Protein AF-A0A9P1DU13-F1 (afdb_monomer_lite)

Sequence (319 aa):
MSRGRAGNTGRAGTALEGKVLTNNGLDCDETPADYEQRLKERMLPVLAGWMGSSNDCMRVACMQEFPVQPLLQQELLSELRSKASQQTLQMAVSSAWEAEQLVGHCNAVVWDSSGYIEPPSQVPMGSKALRLILTSESGTFDLMSFHLPFVDSPGGIRYSDSIKEAAKFLQLSAKPSVAGRSLIAAGDFNVQVDDLVNGECMTPLAAIPDSAIFREHRLSVDACFASAVQPDSAMEQKVSPLVEVEGVWRSSREEFFGADGRDAFIEKHVAKNLHNDPQLWRLSDAAVASLGCWPFAEQAKEVSRQGEVKQHNWHLELG

Radius of gyration: 20.45 Å; chains: 1; bounding box: 45×50×56 Å

Foldseek 3Di:
DDFDAQQDQQDPPFLRHRHGHFNLPDRSRQDPVNVLVCCVPPVLLVLLCVQLPDPPDWDKDKDWQPFPQLVSVLVSQVVSCVSSVAPQKAKAKDWPDDLSDSGTTMMMMITRCVFFDDDWKWFDLPSFKTWIWTAGPVGIAIEMHGEFGADDDPPDPRQVVLLVVLLVSLVVQLADLDAQHKYKYFACSNHAVVSNVVPPRPFDKDFDAPQADDPNDRPGRGRIIITRRHHPPDDNGDMGGFDDDSRHTYRDPCSLQPVDDLVRLCVVQEAPVCPPPPLLVVDDSSLSSSLSNDDNVCSVVSSVVRSVVVVVVVVVVVD

Secondary structure (DSSP, 8-state):
--PPPTTSBBPTTSTTBTSBPPSSS--TT--HHHHHHHIIIIIHHHHHHHHTS-TTS--EEEEES----HHHHHHHHHHHHHHHT-TTEEEEEEE---TT-TT--EEEEEEEGGG-EEEEEEE---TTEEEEEEEETTEEEEEEEEEPPP--STTSHHHHHHHHHHHHHHHHHTS-SSTTPEEEEEEE-SS-HHHHHTTT--S--EE-TT-SEETTEE-SS-SEEEEE----TT-----EE-EEETTEEES-SGGGTTTS-HHHHHHHHS-GGGTT-HHHHHS-HHHHHHHHTS-HHHHHHHHHHHHHHHHHHHHHTT-

InterPro domains:
  IPR036691 Endonuclease/exonuclease/phosphatase superfamily [SSF56219] (42-192)

Structure (mmCIF, N/CA/C/O backbone):
data_AF-A0A9P1DU13-F1
#
_entry.id   AF-A0A9P1DU13-F1
#
loop_
_atom_site.group_PDB
_atom_site.id
_atom_site.type_symbol
_atom_site.label_atom_id
_atom_site.label_alt_id
_atom_site.label_comp_id
_atom_site.label_asym_id
_atom_site.label_entity_id
_atom_site.label_seq_id
_atom_site.pdbx_PDB_ins_code
_atom_site.Cartn_x
_atom_site.Cartn_y
_atom_site.Cartn_z
_atom_site.occupancy
_atom_site.B_iso_or_equiv
_atom_site.auth_seq_id
_atom_site.auth_comp_id
_atom_site.auth_asym_id
_atom_site.auth_atom_id
_atom_site.pdbx_PDB_model_num
ATOM 1 N N . MET A 1 1 ? -1.391 -29.854 -11.820 1.00 36.69 1 MET A N 1
ATOM 2 C CA . MET A 1 1 ? -0.082 -29.168 -11.852 1.00 36.69 1 MET A CA 1
ATOM 3 C C . MET A 1 1 ? 0.071 -28.430 -10.533 1.00 36.69 1 MET A C 1
ATOM 5 O O . MET A 1 1 ? -0.847 -27.714 -10.155 1.00 36.69 1 MET A O 1
ATOM 9 N N . SER A 1 2 ? 1.123 -28.706 -9.765 1.00 35.16 2 SER A N 1
ATOM 10 C CA . SER A 1 2 ? 1.321 -28.130 -8.431 1.00 35.16 2 SER A CA 1
ATOM 11 C C . SER A 1 2 ? 1.759 -26.669 -8.547 1.00 35.16 2 SER A C 1
ATOM 13 O O . SER A 1 2 ? 2.866 -26.410 -9.024 1.00 35.16 2 SER A O 1
ATOM 15 N N . ARG A 1 3 ? 0.893 -25.739 -8.121 1.00 43.81 3 ARG A N 1
ATOM 16 C CA . ARG A 1 3 ? 1.239 -24.328 -7.884 1.00 43.81 3 ARG A CA 1
ATOM 17 C C . ARG A 1 3 ? 2.493 -24.257 -7.020 1.00 43.81 3 ARG A C 1
ATOM 19 O O . ARG A 1 3 ? 2.649 -25.091 -6.119 1.00 43.81 3 ARG A O 1
ATOM 26 N N . GLY A 1 4 ? 3.400 -23.331 -7.318 1.00 43.12 4 GLY A N 1
ATOM 27 C CA . GLY A 1 4 ? 4.6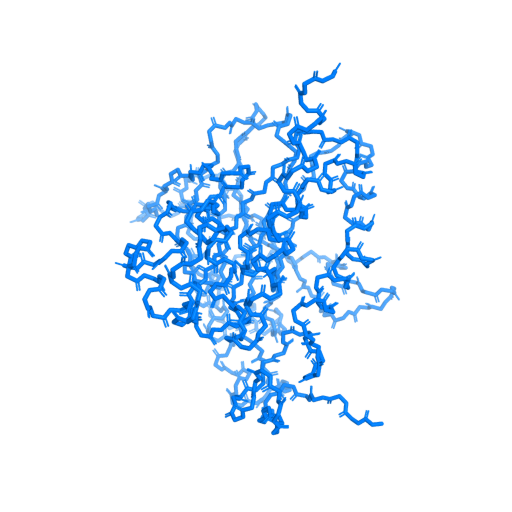15 -23.191 -6.526 1.00 43.12 4 GLY A CA 1
ATOM 28 C C . GLY A 1 4 ? 4.234 -22.864 -5.088 1.00 43.12 4 GLY A C 1
ATOM 29 O O . GLY A 1 4 ? 3.548 -21.889 -4.806 1.00 43.12 4 GLY A O 1
ATOM 30 N N . ARG A 1 5 ? 4.579 -23.774 -4.178 1.00 49.84 5 ARG A N 1
ATOM 31 C CA . ARG A 1 5 ? 4.353 -23.577 -2.748 1.00 49.84 5 ARG A CA 1
ATOM 32 C C . ARG A 1 5 ? 5.449 -22.666 -2.209 1.00 49.84 5 ARG A C 1
ATOM 34 O O . ARG A 1 5 ? 6.599 -22.802 -2.639 1.00 49.84 5 ARG A O 1
ATOM 41 N N . ALA A 1 6 ? 5.098 -21.805 -1.259 1.00 49.94 6 ALA A N 1
ATOM 42 C CA . ALA A 1 6 ? 6.052 -21.023 -0.482 1.00 49.94 6 ALA A CA 1
ATOM 43 C C . ALA A 1 6 ? 7.222 -21.901 0.009 1.00 49.94 6 ALA A C 1
ATOM 45 O O . ALA A 1 6 ? 7.024 -23.048 0.420 1.00 49.94 6 ALA A O 1
ATOM 46 N N . GLY A 1 7 ? 8.447 -21.378 -0.068 1.00 49.66 7 GLY A N 1
ATOM 47 C CA . GLY A 1 7 ? 9.679 -22.085 0.291 1.00 49.66 7 GLY A CA 1
ATOM 48 C C . GLY A 1 7 ? 10.370 -22.852 -0.846 1.00 49.66 7 GLY A C 1
ATOM 49 O O . GLY A 1 7 ? 11.419 -23.441 -0.603 1.00 49.66 7 GLY A O 1
ATOM 50 N N . ASN A 1 8 ? 9.830 -22.837 -2.068 1.00 58.56 8 ASN A N 1
ATOM 51 C CA . ASN A 1 8 ? 10.524 -23.335 -3.264 1.00 58.56 8 ASN A CA 1
ATOM 52 C C . ASN A 1 8 ? 11.362 -22.234 -3.929 1.00 58.56 8 ASN A C 1
ATOM 54 O O . ASN A 1 8 ? 11.190 -21.060 -3.628 1.00 58.56 8 ASN A O 1
ATOM 58 N N . THR A 1 9 ? 12.250 -22.589 -4.854 1.00 59.03 9 THR A N 1
ATOM 59 C CA . THR A 1 9 ? 12.979 -21.618 -5.687 1.00 59.03 9 THR A CA 1
ATOM 60 C C . THR A 1 9 ? 12.179 -21.303 -6.955 1.00 59.03 9 THR A C 1
ATOM 62 O O . THR A 1 9 ? 11.578 -22.209 -7.538 1.00 59.03 9 THR A O 1
ATOM 65 N N . GLY A 1 10 ? 12.153 -20.039 -7.387 1.00 54.19 10 GLY A N 1
ATOM 66 C CA . GLY A 1 10 ? 11.482 -19.637 -8.623 1.00 54.19 10 GLY A CA 1
ATOM 67 C C . GLY A 1 10 ? 12.091 -20.298 -9.862 1.00 54.19 10 GLY A C 1
ATOM 68 O O . GLY A 1 10 ? 13.291 -20.584 -9.913 1.00 54.19 10 GLY A O 1
ATOM 69 N N . ARG A 1 11 ? 11.232 -20.596 -10.842 1.00 54.09 11 ARG A N 1
ATOM 70 C CA . ARG A 1 11 ? 11.575 -21.372 -12.043 1.00 54.09 11 ARG A CA 1
ATOM 71 C C . ARG A 1 11 ? 12.426 -20.568 -13.020 1.00 54.09 11 ARG A C 1
ATOM 73 O O . ARG A 1 11 ? 12.342 -19.346 -13.059 1.00 54.09 11 ARG A O 1
ATOM 80 N N . ALA A 1 12 ? 13.179 -21.281 -13.855 1.00 53.75 12 ALA A N 1
ATOM 81 C CA . ALA A 1 12 ? 13.930 -20.662 -14.935 1.00 53.75 12 ALA A CA 1
ATOM 82 C C . ALA A 1 12 ? 13.011 -19.938 -15.931 1.00 53.75 12 ALA A C 1
ATOM 84 O O . ALA A 1 12 ? 12.001 -20.504 -16.354 1.00 53.75 12 ALA A O 1
ATOM 85 N N . GLY A 1 13 ? 13.363 -18.706 -16.299 1.00 49.28 13 GLY A N 1
ATOM 86 C CA . GLY A 1 13 ? 12.609 -17.864 -17.226 1.00 49.28 13 GLY A CA 1
ATOM 87 C C . GLY A 1 13 ? 11.459 -17.059 -16.610 1.00 49.28 13 GLY A C 1
ATOM 88 O O . GLY A 1 13 ? 10.716 -16.436 -17.366 1.00 49.28 13 GLY A O 1
ATOM 89 N N . THR A 1 14 ? 11.291 -17.043 -15.281 1.00 48.03 14 THR A N 1
ATOM 90 C CA . THR A 1 14 ? 10.315 -16.167 -14.602 1.00 48.03 14 THR A CA 1
ATOM 91 C C . THR A 1 14 ? 11.001 -14.983 -13.925 1.00 48.03 14 THR A C 1
ATOM 93 O O . THR A 1 14 ? 12.211 -14.982 -13.703 1.00 48.03 14 THR A O 1
ATOM 96 N N . ALA A 1 15 ? 10.225 -13.968 -13.532 1.00 46.00 15 ALA A N 1
ATOM 97 C CA . ALA A 1 15 ? 10.760 -12.802 -12.825 1.00 46.00 15 ALA A CA 1
ATOM 98 C C . ALA A 1 15 ? 11.353 -13.129 -11.434 1.00 46.00 15 ALA A C 1
ATOM 100 O O . ALA A 1 15 ? 12.018 -12.288 -10.829 1.00 46.00 15 ALA A O 1
ATOM 101 N N . LEU A 1 16 ? 11.120 -14.346 -10.926 1.00 47.44 16 LEU A N 1
ATOM 102 C CA . LEU A 1 16 ? 11.595 -14.829 -9.629 1.00 47.44 16 LEU A CA 1
ATOM 103 C C . LEU A 1 16 ? 12.600 -15.988 -9.759 1.00 47.44 16 LEU A C 1
ATOM 105 O O . LEU A 1 16 ? 12.863 -16.667 -8.765 1.00 47.44 16 LEU A O 1
ATOM 109 N N . GLU A 1 17 ? 13.161 -16.229 -10.950 1.00 59.75 17 GLU A N 1
ATOM 110 C CA . GLU A 1 17 ? 14.171 -17.271 -11.178 1.00 59.75 17 GLU A CA 1
ATOM 111 C C . GLU A 1 17 ? 15.285 -17.223 -10.118 1.00 59.75 17 GLU A C 1
ATOM 113 O O . GLU A 1 17 ? 15.892 -16.181 -9.868 1.00 59.75 17 GLU A O 1
ATOM 118 N N . GLY A 1 18 ? 15.538 -18.357 -9.456 1.00 56.25 18 GLY A N 1
ATOM 119 C CA . GLY A 1 18 ? 16.597 -18.469 -8.446 1.00 56.25 18 GLY A CA 1
ATOM 120 C C . GLY A 1 18 ? 16.279 -17.848 -7.076 1.00 56.25 18 GLY A C 1
ATOM 121 O O . GLY A 1 18 ? 17.049 -18.056 -6.138 1.00 56.25 18 GLY A O 1
ATOM 122 N N . LYS A 1 19 ? 15.150 -17.143 -6.911 1.00 54.59 19 LYS A N 1
ATOM 123 C CA . LYS A 1 19 ? 14.732 -16.533 -5.634 1.00 54.59 19 LYS A CA 1
ATOM 124 C C . LYS A 1 19 ? 13.856 -17.486 -4.812 1.00 54.59 19 LYS A C 1
ATOM 126 O O . LYS A 1 19 ? 13.098 -18.278 -5.371 1.00 54.59 19 LYS A O 1
ATOM 131 N N . VAL A 1 20 ? 13.958 -17.426 -3.480 1.00 54.69 20 VAL A N 1
ATOM 132 C CA . VAL A 1 20 ? 13.073 -18.183 -2.574 1.00 54.69 20 VAL A CA 1
ATOM 133 C C . VAL A 1 20 ? 11.670 -17.586 -2.652 1.00 54.69 20 VAL A C 1
ATOM 135 O O . VAL A 1 20 ? 11.477 -16.401 -2.400 1.00 54.69 20 VAL A O 1
ATOM 138 N N . LEU A 1 21 ? 10.701 -18.418 -3.016 1.00 52.22 21 LEU A N 1
ATOM 139 C CA . LEU A 1 21 ? 9.305 -18.052 -3.194 1.00 52.22 21 LEU A CA 1
ATOM 140 C C . LEU A 1 21 ? 8.661 -17.814 -1.828 1.00 52.22 21 LEU A C 1
ATOM 142 O O . LEU A 1 21 ? 8.654 -18.695 -0.963 1.00 52.22 21 LEU A O 1
ATOM 146 N N . THR A 1 22 ? 8.115 -16.622 -1.644 1.00 51.41 22 THR A N 1
ATOM 147 C CA . THR A 1 22 ? 7.318 -16.234 -0.480 1.00 51.41 22 THR A CA 1
ATOM 148 C C . THR A 1 22 ? 5.856 -16.638 -0.686 1.00 51.41 22 THR A C 1
ATOM 150 O O . THR A 1 22 ? 5.436 -16.947 -1.801 1.00 51.41 22 THR A O 1
ATOM 153 N N . ASN A 1 23 ? 5.060 -16.670 0.385 1.00 50.97 23 ASN A N 1
ATOM 154 C CA . ASN A 1 23 ? 3.641 -17.053 0.342 1.00 50.97 23 ASN A CA 1
ATOM 155 C C . ASN A 1 23 ? 2.736 -15.962 -0.256 1.00 50.97 23 ASN A C 1
ATOM 157 O O . ASN A 1 23 ? 1.539 -15.963 0.007 1.00 50.97 23 ASN A O 1
ATOM 161 N N . ASN A 1 24 ? 3.307 -15.063 -1.063 1.00 50.88 24 ASN A N 1
ATOM 162 C CA . ASN A 1 24 ? 2.731 -13.771 -1.428 1.00 50.88 24 ASN A CA 1
ATOM 163 C C . ASN A 1 24 ? 1.614 -13.863 -2.479 1.00 50.88 24 ASN A C 1
ATOM 165 O O . ASN A 1 24 ? 1.516 -13.014 -3.361 1.00 50.88 24 ASN A O 1
ATOM 169 N N . GLY A 1 25 ? 0.857 -14.965 -2.484 1.00 40.84 25 GLY A N 1
ATOM 170 C CA . GLY A 1 25 ? -0.310 -15.172 -3.333 1.00 40.84 25 GLY A CA 1
ATOM 171 C C . GLY A 1 25 ? -0.060 -15.127 -4.842 1.00 40.84 25 GLY A C 1
ATOM 172 O O . GLY A 1 25 ? -1.009 -15.344 -5.592 1.00 40.84 25 GLY A O 1
ATOM 173 N N . LEU A 1 26 ? 1.160 -14.844 -5.294 1.00 42.97 26 LEU A N 1
ATOM 174 C CA . LEU A 1 26 ? 1.567 -14.896 -6.683 1.00 42.97 26 LEU A CA 1
ATOM 175 C C . LEU A 1 26 ? 1.723 -16.369 -7.032 1.00 42.97 26 LEU A C 1
ATOM 177 O O . LEU A 1 26 ? 2.594 -17.071 -6.503 1.00 42.97 26 LEU A O 1
ATOM 181 N N . ASP A 1 27 ? 0.864 -16.844 -7.936 1.00 47.69 27 ASP A N 1
ATOM 182 C CA . ASP A 1 27 ? 1.218 -18.034 -8.701 1.00 47.69 27 ASP A CA 1
ATOM 183 C C . ASP A 1 27 ? 2.606 -17.742 -9.289 1.00 47.69 27 ASP A C 1
ATOM 185 O O . ASP A 1 27 ? 2.860 -16.635 -9.754 1.00 47.69 27 ASP A O 1
ATOM 189 N N . CYS A 1 28 ? 3.554 -18.672 -9.213 1.00 48.16 28 CYS A N 1
ATOM 190 C CA . CYS A 1 28 ? 4.966 -18.388 -9.534 1.00 48.16 28 CYS A CA 1
ATOM 191 C C . CYS A 1 28 ? 5.218 -18.031 -11.013 1.00 48.16 28 CYS A C 1
ATOM 193 O O . CYS A 1 28 ? 6.361 -17.802 -11.412 1.00 48.16 28 CYS A O 1
ATOM 195 N N . ASP A 1 29 ? 4.135 -18.007 -11.784 1.00 53.69 29 ASP A N 1
ATOM 196 C CA . ASP A 1 29 ? 4.021 -17.704 -13.196 1.00 53.69 29 ASP A CA 1
ATOM 197 C C . ASP A 1 29 ? 3.174 -16.415 -13.436 1.00 53.69 29 ASP A C 1
ATOM 199 O O . ASP A 1 29 ? 2.963 -16.042 -14.584 1.00 53.69 29 ASP A O 1
ATOM 203 N N . GLU A 1 30 ? 2.678 -15.736 -12.386 1.00 64.56 30 GLU A N 1
ATOM 204 C CA . GLU A 1 30 ? 1.852 -14.518 -12.473 1.00 64.56 30 GLU A CA 1
ATOM 205 C C . GLU A 1 30 ? 2.732 -13.296 -12.771 1.00 64.56 30 GLU A C 1
ATOM 207 O O . GLU A 1 30 ? 3.645 -12.952 -12.012 1.00 64.56 30 GLU A O 1
ATOM 212 N N . THR A 1 31 ? 2.478 -12.638 -13.901 1.00 71.38 31 THR A N 1
ATOM 213 C CA . THR A 1 31 ? 3.162 -11.391 -14.257 1.00 71.38 31 THR A CA 1
ATOM 214 C C . THR A 1 31 ? 2.615 -10.217 -13.433 1.00 71.38 31 THR A C 1
ATOM 216 O O . THR A 1 31 ? 1.507 -10.303 -12.900 1.00 71.38 31 THR A O 1
ATOM 219 N N . PRO A 1 32 ? 3.326 -9.074 -13.343 1.00 72.25 32 PRO A N 1
ATOM 220 C CA . PRO A 1 32 ? 2.769 -7.874 -12.715 1.00 72.25 32 PRO A CA 1
ATOM 221 C C . PRO A 1 32 ? 1.417 -7.451 -13.311 1.00 72.25 32 PRO A C 1
ATOM 223 O O . PRO A 1 32 ? 0.535 -7.027 -12.571 1.00 72.25 32 PRO A O 1
ATOM 226 N N . ALA A 1 33 ? 1.237 -7.637 -14.624 1.00 74.81 33 ALA A N 1
ATOM 227 C CA . ALA A 1 33 ? -0.021 -7.368 -15.318 1.00 74.81 33 ALA A CA 1
ATOM 228 C C . ALA A 1 33 ? -1.142 -8.333 -14.895 1.00 74.81 33 ALA A C 1
ATOM 230 O O . ALA A 1 33 ? -2.264 -7.900 -14.643 1.00 74.81 33 ALA A O 1
ATOM 231 N N . ASP A 1 34 ? -0.842 -9.630 -14.769 1.00 77.88 34 ASP A N 1
ATOM 232 C CA . ASP A 1 34 ? -1.820 -10.616 -14.290 1.00 77.88 34 ASP A CA 1
ATOM 233 C C . ASP A 1 34 ? -2.236 -10.320 -12.840 1.00 77.88 34 ASP A C 1
ATOM 235 O O . ASP A 1 34 ? -3.420 -10.396 -12.502 1.00 77.88 34 ASP A O 1
ATOM 239 N N . TYR A 1 35 ? -1.275 -9.916 -12.000 1.00 77.38 35 TYR A N 1
ATOM 240 C CA . TYR A 1 35 ? -1.531 -9.523 -10.616 1.00 77.38 35 TYR A CA 1
ATOM 241 C C . TYR A 1 35 ? -2.424 -8.283 -10.528 1.00 77.38 35 TYR A C 1
ATOM 243 O O . TYR A 1 35 ? -3.435 -8.288 -9.821 1.00 77.38 35 TYR A O 1
ATOM 251 N N . GLU A 1 36 ? -2.098 -7.240 -11.292 1.00 80.94 36 GLU A N 1
ATOM 252 C CA . GLU A 1 36 ? -2.929 -6.046 -11.442 1.00 80.94 36 GLU A CA 1
ATOM 253 C C . GLU A 1 36 ? -4.358 -6.411 -11.862 1.00 80.94 36 GLU A C 1
ATOM 255 O O . GLU A 1 36 ? -5.329 -5.984 -11.228 1.00 80.94 36 GLU A O 1
ATOM 260 N N . GLN A 1 37 ? -4.498 -7.243 -12.895 1.00 84.44 37 GLN A N 1
ATOM 261 C CA . GLN A 1 37 ? -5.799 -7.662 -13.396 1.00 84.44 37 GLN A CA 1
ATOM 262 C C . GLN A 1 37 ? -6.583 -8.443 -12.337 1.00 84.44 37 GLN A C 1
ATOM 264 O O . GLN A 1 37 ? -7.769 -8.184 -12.123 1.00 84.44 37 GLN A O 1
ATOM 269 N N . ARG A 1 38 ? -5.925 -9.335 -11.590 1.00 83.38 38 ARG A N 1
ATOM 270 C CA . ARG A 1 38 ? -6.548 -10.063 -10.480 1.00 83.38 38 ARG A CA 1
ATOM 271 C C . ARG A 1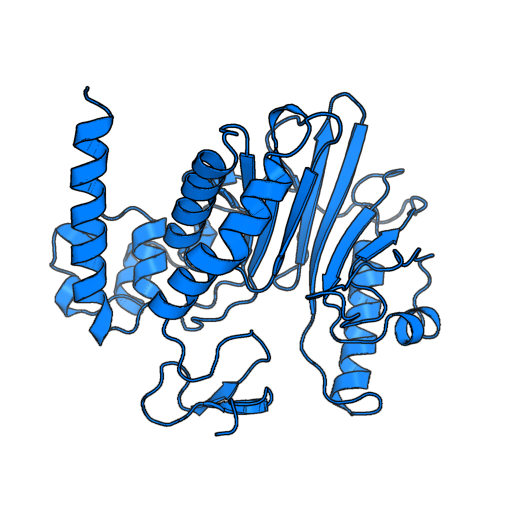 38 ? -7.057 -9.124 -9.388 1.00 83.38 38 ARG A C 1
ATOM 273 O O . ARG A 1 38 ? -8.156 -9.352 -8.872 1.00 83.38 38 ARG A O 1
ATOM 280 N N . LEU A 1 39 ? -6.304 -8.084 -9.033 1.00 84.00 39 LEU A N 1
ATOM 281 C CA . LEU A 1 39 ? -6.747 -7.085 -8.057 1.00 84.00 39 LEU A CA 1
ATOM 282 C C . LEU A 1 39 ? -7.985 -6.334 -8.558 1.00 84.00 39 LEU A C 1
ATOM 284 O O . LEU A 1 39 ? -8.980 -6.257 -7.831 1.00 84.00 39 LEU A O 1
ATOM 288 N N . LYS A 1 40 ? -7.959 -5.858 -9.809 1.00 86.00 40 LYS A N 1
ATOM 289 C CA . LYS A 1 40 ? -9.069 -5.125 -10.441 1.00 86.00 40 LYS A CA 1
ATOM 290 C C . LYS A 1 40 ? -10.335 -5.977 -10.587 1.00 86.00 40 LYS A C 1
ATOM 292 O O . LYS A 1 40 ? -11.440 -5.486 -10.365 1.00 86.00 40 LYS A O 1
ATOM 297 N N . GLU A 1 41 ? -10.198 -7.261 -10.911 1.00 86.88 41 GLU A N 1
ATOM 298 C CA . GLU A 1 41 ? -11.338 -8.157 -11.138 1.00 86.88 41 GLU A CA 1
ATOM 299 C C . GLU A 1 41 ? -11.915 -8.765 -9.857 1.00 86.88 41 GLU A C 1
ATOM 301 O O . GLU A 1 41 ? -13.117 -9.024 -9.790 1.00 86.88 41 GLU A O 1
ATOM 306 N N . ARG A 1 42 ? -11.079 -9.040 -8.847 1.00 84.31 42 ARG A N 1
ATOM 307 C CA . ARG A 1 42 ? -11.502 -9.819 -7.669 1.00 84.31 42 ARG A CA 1
ATOM 308 C C . ARG A 1 42 ? -11.586 -9.008 -6.392 1.00 84.31 42 ARG A C 1
ATOM 310 O O . ARG A 1 42 ? -12.577 -9.119 -5.679 1.00 84.31 42 ARG A O 1
ATOM 317 N N . MET A 1 43 ? -10.549 -8.238 -6.082 1.00 86.94 43 MET A N 1
ATOM 318 C CA . MET A 1 43 ? -10.480 -7.494 -4.824 1.00 86.94 43 MET A CA 1
ATOM 319 C C . MET A 1 43 ? -11.301 -6.211 -4.917 1.00 86.94 43 MET A C 1
ATOM 321 O O . MET A 1 43 ? -12.137 -5.938 -4.057 1.00 86.94 43 MET A O 1
ATOM 325 N N . LEU A 1 44 ? -11.089 -5.442 -5.983 1.00 90.44 44 LEU A N 1
ATOM 326 C CA . LEU A 1 44 ? -11.647 -4.108 -6.131 1.00 90.44 44 LEU A CA 1
ATOM 327 C C . LEU A 1 44 ? -13.188 -4.071 -6.091 1.00 90.44 44 LEU A C 1
ATOM 329 O O . LEU A 1 44 ? -13.712 -3.205 -5.396 1.00 90.44 44 LEU A O 1
ATOM 333 N N . PRO A 1 45 ? -13.948 -4.984 -6.736 1.00 89.88 45 PRO A N 1
ATOM 334 C CA . PRO A 1 45 ? -15.410 -4.948 -6.659 1.00 89.88 45 PRO A CA 1
ATOM 335 C C . PRO A 1 45 ? -15.938 -5.242 -5.252 1.00 89.88 45 PRO A C 1
ATOM 337 O O . PRO A 1 45 ? -16.914 -4.632 -4.823 1.00 89.88 45 PRO A O 1
ATOM 340 N N . VAL A 1 46 ? -15.279 -6.152 -4.524 1.00 89.12 46 VAL A N 1
ATOM 341 C CA . VAL A 1 46 ? -15.637 -6.491 -3.140 1.00 89.12 46 VAL A CA 1
ATOM 342 C C . VAL A 1 46 ? -15.369 -5.298 -2.230 1.00 89.12 46 VAL A C 1
ATOM 344 O O . VAL A 1 46 ? -16.249 -4.893 -1.472 1.00 89.12 46 VAL A O 1
ATOM 347 N N . LEU A 1 47 ? -14.182 -4.699 -2.352 1.00 90.75 47 LEU A N 1
ATOM 348 C CA . LEU A 1 47 ? -13.801 -3.534 -1.567 1.00 90.75 47 LEU A CA 1
ATOM 349 C C . LEU A 1 47 ? -14.710 -2.337 -1.867 1.00 90.75 47 LEU A C 1
ATOM 351 O O . LEU A 1 47 ? -15.212 -1.714 -0.939 1.00 90.75 47 LEU A O 1
ATOM 355 N N . ALA A 1 48 ? -14.982 -2.054 -3.142 1.00 93.12 48 ALA A N 1
ATOM 356 C CA . ALA A 1 48 ? -15.865 -0.967 -3.555 1.00 93.12 48 ALA A CA 1
ATOM 357 C C . ALA A 1 48 ? -17.295 -1.155 -3.040 1.00 93.12 48 ALA A C 1
ATOM 359 O O . ALA A 1 48 ? -17.880 -0.217 -2.506 1.00 93.12 48 ALA A O 1
ATOM 360 N N . GLY A 1 49 ? -17.841 -2.371 -3.156 1.00 90.50 49 GLY A N 1
ATOM 361 C CA . GLY A 1 49 ? -19.172 -2.687 -2.645 1.00 90.50 49 GLY A CA 1
ATOM 362 C C . GLY A 1 49 ? -19.266 -2.543 -1.126 1.00 90.50 49 GLY A C 1
ATOM 363 O O . GLY A 1 49 ? -20.278 -2.065 -0.619 1.00 90.50 49 GLY A O 1
ATOM 364 N N . TRP A 1 50 ? -18.210 -2.912 -0.395 1.00 89.56 50 TRP A N 1
ATOM 365 C CA . TRP A 1 50 ? -18.169 -2.749 1.056 1.00 89.56 50 TRP A CA 1
ATOM 366 C C . TRP A 1 50 ? -18.009 -1.284 1.469 1.00 89.56 50 TRP A C 1
ATOM 368 O O . TRP A 1 50 ? -18.813 -0.800 2.264 1.00 89.56 50 TRP A O 1
ATOM 378 N N . MET A 1 51 ? -17.037 -0.563 0.901 1.00 89.44 51 MET A N 1
ATOM 379 C CA . MET A 1 51 ? -16.787 0.851 1.211 1.00 89.44 51 MET A CA 1
ATOM 380 C C . MET A 1 51 ? -17.989 1.737 0.859 1.00 89.44 51 MET A C 1
ATOM 382 O O . MET A 1 51 ? -18.389 2.562 1.675 1.00 89.44 51 MET A O 1
ATOM 386 N N . GLY A 1 52 ? -18.624 1.489 -0.292 1.00 88.56 52 GLY A N 1
ATOM 387 C CA . GLY A 1 52 ? -19.815 2.206 -0.758 1.00 88.56 52 GLY A CA 1
ATOM 388 C C . GLY A 1 52 ? -21.142 1.766 -0.121 1.00 88.56 52 GLY A C 1
ATOM 389 O O . GLY A 1 52 ? -22.195 2.282 -0.494 1.00 88.56 52 GLY A O 1
ATOM 390 N N . SER A 1 53 ? -21.136 0.798 0.804 1.00 86.00 53 SER A N 1
ATOM 391 C CA . SER A 1 53 ? -22.349 0.394 1.538 1.00 86.00 53 SER A CA 1
ATOM 392 C C . SER A 1 53 ? -22.710 1.399 2.652 1.00 86.00 53 SER A C 1
ATOM 394 O O . SER A 1 53 ? -21.920 2.285 2.948 1.00 86.00 53 SER A O 1
ATOM 396 N N . SER A 1 54 ? -23.906 1.280 3.260 1.00 72.81 54 SER A N 1
ATOM 397 C CA . SER A 1 54 ? -24.558 2.281 4.150 1.00 72.81 54 SER A CA 1
ATOM 398 C C . SER A 1 54 ? -23.632 3.232 4.931 1.00 72.81 54 SER A C 1
ATOM 400 O O . SER A 1 54 ? -22.722 2.773 5.614 1.00 72.81 54 SER A O 1
ATOM 402 N N . ASN A 1 55 ? -23.937 4.531 4.952 1.00 70.06 55 ASN A N 1
ATOM 403 C CA . ASN A 1 55 ? -23.153 5.572 5.641 1.00 70.06 55 ASN A CA 1
ATOM 404 C C . ASN A 1 55 ? -23.230 5.531 7.182 1.00 70.06 55 ASN A C 1
ATOM 406 O O . ASN A 1 55 ? -22.671 6.399 7.847 1.00 70.06 55 ASN A O 1
ATOM 410 N N . ASP A 1 56 ? -23.920 4.547 7.762 1.00 77.75 56 ASP A N 1
ATOM 411 C CA . ASP A 1 56 ? -24.156 4.475 9.211 1.00 77.75 56 ASP A CA 1
ATOM 412 C C . ASP A 1 56 ? -22.905 4.106 10.029 1.00 77.75 56 ASP A C 1
ATOM 414 O O . ASP A 1 56 ? -22.934 4.146 11.260 1.00 77.75 56 ASP A O 1
ATOM 418 N N . CYS A 1 57 ? -21.801 3.731 9.377 1.00 77.31 57 CYS A N 1
ATOM 419 C CA . CYS A 1 57 ? -20.541 3.439 10.048 1.00 77.31 57 CYS A CA 1
ATOM 420 C C . CYS A 1 57 ? -19.322 3.922 9.257 1.00 77.31 57 CYS A C 1
ATOM 422 O O . CYS A 1 57 ? -19.301 3.918 8.026 1.00 77.31 57 CYS A O 1
ATOM 424 N N . MET A 1 58 ? -18.273 4.296 9.994 1.00 79.50 58 MET A N 1
ATOM 425 C CA . MET A 1 58 ? -16.951 4.524 9.418 1.00 79.50 58 MET A CA 1
ATOM 426 C C . MET A 1 58 ? -16.332 3.181 9.032 1.00 79.50 58 MET A C 1
ATOM 428 O O . MET A 1 58 ? -16.314 2.243 9.834 1.00 79.50 58 MET A O 1
ATOM 432 N N . ARG A 1 59 ? -15.812 3.094 7.807 1.00 86.12 59 ARG A N 1
ATOM 433 C CA . ARG A 1 59 ? -15.172 1.887 7.281 1.00 86.12 59 ARG A CA 1
ATOM 434 C C . ARG A 1 59 ? -13.700 2.122 7.040 1.00 86.12 59 ARG A C 1
ATOM 436 O O . ARG A 1 59 ? -13.298 3.159 6.514 1.00 86.12 59 ARG A O 1
ATOM 443 N N . VAL A 1 60 ? -12.921 1.111 7.397 1.00 88.12 60 VAL A N 1
ATOM 444 C CA . VAL A 1 60 ? -11.498 1.066 7.113 1.00 88.12 60 VAL A CA 1
ATOM 445 C C . VAL A 1 60 ? -11.134 -0.318 6.603 1.00 88.12 60 VAL A C 1
ATOM 447 O O . VAL A 1 60 ? -11.456 -1.318 7.241 1.00 88.12 60 VAL A O 1
ATOM 450 N N . ALA A 1 61 ? -10.467 -0.372 5.457 1.00 90.00 61 ALA A N 1
ATOM 451 C CA . ALA A 1 61 ? -9.948 -1.600 4.879 1.00 90.00 61 ALA A CA 1
ATOM 452 C C . ALA A 1 61 ? -8.429 -1.647 5.028 1.00 90.00 61 ALA A C 1
ATOM 454 O O . ALA A 1 61 ? -7.732 -0.743 4.569 1.00 90.00 61 ALA A O 1
ATOM 455 N N . CYS A 1 62 ? -7.925 -2.723 5.626 1.00 89.50 62 CYS A N 1
ATOM 456 C CA . CYS A 1 62 ? -6.503 -3.041 5.675 1.00 89.50 62 CYS A CA 1
ATOM 457 C C . CYS A 1 62 ? -6.193 -4.086 4.602 1.00 89.50 62 CYS A C 1
ATOM 459 O O . CYS A 1 62 ? -6.857 -5.118 4.520 1.00 89.50 62 CYS A O 1
ATOM 461 N N . MET A 1 63 ? -5.192 -3.812 3.777 1.00 87.50 63 MET A N 1
ATOM 462 C CA . MET A 1 63 ? -4.747 -4.665 2.685 1.00 87.50 63 MET A CA 1
ATOM 463 C C . MET A 1 63 ? -3.276 -4.999 2.882 1.00 87.50 63 MET A C 1
ATOM 465 O O . MET A 1 63 ? -2.457 -4.149 3.237 1.00 87.50 63 MET A O 1
ATOM 469 N N . GLN A 1 64 ? -2.950 -6.250 2.609 1.00 82.25 64 GLN A N 1
ATOM 470 C CA . GLN A 1 64 ? -1.604 -6.793 2.696 1.00 82.25 64 GLN A CA 1
ATOM 471 C C . GLN A 1 64 ? -1.158 -7.237 1.327 1.00 82.25 64 GLN A C 1
ATOM 473 O O . GLN A 1 64 ? -1.991 -7.464 0.451 1.00 82.25 64 GLN A O 1
ATOM 478 N N . GLU A 1 65 ? 0.159 -7.371 1.171 1.00 76.62 65 GLU A N 1
ATOM 479 C CA . GLU A 1 65 ? 0.756 -7.733 -0.116 1.00 76.62 65 GLU A CA 1
ATOM 480 C C . GLU A 1 65 ? 0.286 -6.784 -1.225 1.00 76.62 65 GLU A C 1
ATOM 482 O O . GLU A 1 65 ? 0.210 -7.145 -2.398 1.00 76.62 65 GLU A O 1
ATOM 487 N N . PHE A 1 66 ? -0.058 -5.550 -0.847 1.00 84.06 66 PHE A N 1
ATOM 488 C CA . PHE A 1 66 ? -0.568 -4.569 -1.784 1.00 84.06 66 PHE A CA 1
ATOM 489 C C . PHE A 1 66 ? 0.514 -4.288 -2.842 1.00 84.06 66 PHE A C 1
ATOM 491 O O . PHE A 1 66 ? 1.704 -4.479 -2.571 1.00 84.06 66 PHE A O 1
ATOM 498 N N . PRO A 1 67 ? 0.171 -3.877 -4.072 1.00 82.56 67 PRO A N 1
ATOM 499 C CA . PRO A 1 67 ? 1.198 -3.584 -5.060 1.00 82.56 67 PRO A CA 1
ATOM 500 C C . PRO A 1 67 ? 2.186 -2.555 -4.531 1.00 82.56 67 PRO A C 1
ATOM 502 O O . PRO A 1 67 ? 1.764 -1.509 -4.056 1.00 82.56 67 PRO A O 1
ATOM 505 N N . VAL A 1 68 ? 3.489 -2.820 -4.640 1.00 80.69 68 VAL A N 1
ATOM 506 C CA . VAL A 1 68 ? 4.519 -1.825 -4.294 1.00 80.69 68 VAL A CA 1
ATOM 507 C C . VAL A 1 68 ? 4.560 -0.680 -5.303 1.00 80.69 68 VAL A C 1
ATOM 509 O O . VAL A 1 68 ? 4.919 0.431 -4.938 1.00 80.69 68 VAL A O 1
ATOM 512 N N . GLN A 1 69 ? 4.151 -0.940 -6.549 1.00 84.88 69 GLN A N 1
ATOM 513 C CA . GLN A 1 69 ? 4.206 -0.005 -7.673 1.00 84.88 69 GLN A CA 1
ATOM 514 C C . GLN A 1 69 ? 3.326 1.229 -7.416 1.00 84.88 69 GLN A C 1
ATOM 516 O O . GLN A 1 69 ? 2.097 1.107 -7.411 1.00 84.88 69 GLN A O 1
ATOM 521 N N . PRO A 1 70 ? 3.916 2.424 -7.241 1.00 87.19 70 PRO A N 1
ATOM 522 C CA . PRO A 1 70 ? 3.163 3.623 -6.895 1.00 87.19 70 PRO A CA 1
ATOM 523 C C . PRO A 1 70 ? 2.034 3.993 -7.858 1.00 87.19 70 PRO A C 1
ATOM 525 O O . PRO A 1 70 ? 0.970 4.410 -7.410 1.00 87.19 70 PRO A O 1
ATOM 528 N N . LEU A 1 71 ? 2.240 3.811 -9.164 1.00 86.38 71 LEU A N 1
ATOM 529 C CA . LEU A 1 71 ? 1.241 4.129 -10.183 1.00 86.38 71 LEU A CA 1
ATOM 530 C C . LEU A 1 71 ? 0.019 3.214 -10.053 1.00 86.38 71 LEU A C 1
ATOM 532 O O . LEU A 1 71 ? -1.112 3.688 -10.054 1.00 86.38 71 LEU A O 1
ATOM 536 N N . LEU A 1 72 ? 0.240 1.916 -9.840 1.00 86.62 72 LEU A N 1
ATOM 537 C CA . LEU A 1 72 ? -0.847 0.962 -9.639 1.00 86.62 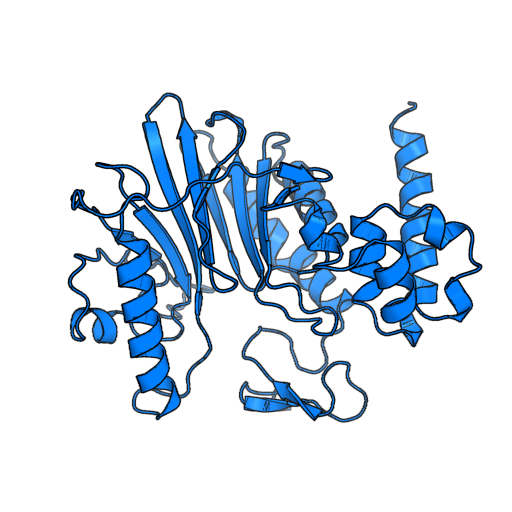72 LEU A CA 1
ATOM 538 C C . LEU A 1 72 ? -1.638 1.259 -8.352 1.00 86.62 72 LEU A C 1
ATOM 540 O O . LEU A 1 72 ? -2.858 1.121 -8.331 1.00 86.62 72 LEU A O 1
ATOM 544 N N . GLN A 1 73 ? -0.976 1.726 -7.289 1.00 90.94 73 GLN A N 1
ATOM 545 C CA . GLN A 1 73 ? -1.660 2.160 -6.062 1.00 90.94 73 GLN A CA 1
ATOM 546 C C . GLN A 1 73 ? -2.613 3.343 -6.338 1.00 90.94 73 GLN A C 1
ATOM 548 O O . GLN A 1 73 ? -3.740 3.355 -5.842 1.00 90.94 73 GLN A O 1
ATOM 553 N N . GLN A 1 74 ? -2.187 4.309 -7.162 1.00 91.25 74 GLN A N 1
ATOM 554 C CA . GLN A 1 74 ? -3.005 5.461 -7.569 1.00 91.25 74 GLN A CA 1
ATOM 555 C C . GLN A 1 74 ? -4.188 5.042 -8.443 1.00 91.25 74 GLN A C 1
ATOM 557 O O . GLN A 1 74 ? -5.320 5.461 -8.194 1.00 91.25 74 GLN A O 1
ATOM 562 N N . GLU A 1 75 ? -3.937 4.197 -9.445 1.00 90.62 75 GLU A N 1
ATOM 563 C CA . GLU A 1 75 ? -4.978 3.663 -10.324 1.00 90.62 75 GLU A CA 1
ATOM 564 C C . GLU A 1 75 ? -6.040 2.907 -9.518 1.00 90.62 75 GLU A C 1
ATOM 566 O O . GLU A 1 75 ? -7.231 3.181 -9.662 1.00 90.62 75 GLU A O 1
ATOM 571 N N . LEU A 1 76 ? -5.623 2.026 -8.601 1.00 91.75 76 LEU A N 1
ATOM 572 C CA . LEU A 1 76 ? -6.542 1.280 -7.739 1.00 91.75 76 LEU A CA 1
ATOM 573 C C . LEU A 1 76 ? -7.376 2.199 -6.844 1.00 91.75 76 LEU A C 1
ATOM 575 O O . LEU A 1 76 ? -8.575 1.965 -6.703 1.00 91.75 76 LEU A O 1
ATOM 579 N N . LEU A 1 77 ? -6.786 3.247 -6.257 1.00 94.88 77 LEU A N 1
ATOM 580 C CA . LEU A 1 77 ? -7.544 4.218 -5.464 1.00 94.88 77 LEU A CA 1
ATOM 581 C C . LEU A 1 77 ? -8.560 4.982 -6.324 1.00 94.88 77 LEU A C 1
ATOM 583 O O . LEU A 1 77 ? -9.705 5.158 -5.912 1.00 94.88 77 LEU A O 1
ATOM 587 N N . SER A 1 78 ? -8.160 5.418 -7.519 1.00 93.69 78 SER A N 1
ATOM 588 C CA . SER A 1 78 ? -9.041 6.126 -8.452 1.00 93.69 78 SER A CA 1
ATOM 589 C C . SER A 1 78 ? -10.225 5.256 -8.883 1.00 93.69 78 SER A C 1
ATOM 591 O O . SER A 1 78 ? -11.387 5.665 -8.781 1.00 93.69 78 SER A O 1
ATOM 593 N N . GLU A 1 79 ? -9.958 4.011 -9.282 1.00 94.06 79 GLU A N 1
ATOM 594 C CA . GLU A 1 79 ? -11.015 3.070 -9.643 1.00 94.06 79 GLU A CA 1
ATOM 595 C C . GLU A 1 79 ? -11.908 2.728 -8.445 1.00 94.06 79 GLU A C 1
ATOM 597 O O . GLU A 1 79 ? -13.122 2.580 -8.609 1.00 94.06 79 GLU A O 1
ATOM 602 N N . LEU A 1 80 ? -11.339 2.638 -7.239 1.00 94.38 80 LEU A N 1
ATOM 603 C CA . LEU A 1 80 ? -12.099 2.399 -6.017 1.00 94.38 80 LEU A CA 1
ATOM 604 C C . LEU A 1 80 ? -13.055 3.558 -5.720 1.00 94.38 80 LEU A C 1
ATOM 606 O O . LEU A 1 80 ? -14.239 3.306 -5.509 1.00 94.38 80 LEU A O 1
ATOM 610 N N . ARG A 1 81 ? -12.579 4.810 -5.772 1.00 95.06 81 ARG A N 1
ATOM 611 C CA . ARG A 1 81 ? -13.408 6.022 -5.616 1.00 95.06 81 ARG A CA 1
ATOM 612 C C . ARG A 1 81 ? -14.574 6.032 -6.601 1.00 95.06 81 ARG A C 1
ATOM 614 O O . ARG A 1 81 ? -15.713 6.300 -6.220 1.00 95.06 81 ARG A O 1
ATOM 621 N N . SER A 1 82 ? -14.291 5.693 -7.859 1.00 95.00 82 SER A N 1
ATOM 622 C CA . SER A 1 82 ? -15.293 5.603 -8.921 1.00 95.00 82 SER A CA 1
ATOM 623 C C . SER A 1 82 ? -16.334 4.510 -8.641 1.00 95.00 82 SER A C 1
ATOM 625 O O . SER A 1 82 ? -17.530 4.792 -8.576 1.00 95.00 82 SER A O 1
ATOM 627 N N . LYS A 1 83 ? -15.899 3.268 -8.390 1.00 94.44 83 LYS A N 1
ATOM 628 C CA . LYS A 1 83 ? -16.800 2.119 -8.177 1.00 94.44 83 LYS A CA 1
ATOM 629 C C . LYS A 1 83 ? -17.592 2.204 -6.873 1.00 94.44 83 LYS A C 1
ATOM 631 O O . LYS A 1 83 ? -18.742 1.775 -6.849 1.00 94.44 83 LYS A O 1
ATOM 636 N N . ALA A 1 84 ? -17.002 2.746 -5.810 1.00 92.88 84 ALA A N 1
ATOM 637 C CA . ALA A 1 84 ? -17.681 2.972 -4.535 1.00 92.88 84 ALA A CA 1
ATOM 638 C C . ALA A 1 84 ? -18.597 4.209 -4.564 1.00 92.88 84 ALA A C 1
ATOM 640 O O . ALA A 1 84 ? -19.361 4.415 -3.627 1.00 92.88 84 ALA A O 1
ATOM 641 N N . SER A 1 85 ? -18.533 5.034 -5.622 1.00 92.44 85 SER A N 1
ATOM 642 C CA . SER A 1 85 ? -19.193 6.348 -5.688 1.00 92.44 85 SER A CA 1
ATOM 643 C C . SER A 1 85 ? -18.826 7.264 -4.510 1.00 92.44 85 SER A C 1
ATOM 645 O O . SER A 1 85 ? -19.648 8.043 -4.034 1.00 92.44 85 SER A O 1
ATOM 647 N N . GLN A 1 86 ? -17.577 7.178 -4.044 1.00 89.62 86 GLN A N 1
ATOM 648 C CA . GLN A 1 86 ? -17.062 7.909 -2.884 1.00 89.62 86 GLN A CA 1
ATOM 649 C C . GLN A 1 86 ? -15.726 8.568 -3.235 1.00 89.62 86 GLN A C 1
ATOM 651 O O . GLN A 1 86 ? -14.676 7.931 -3.227 1.00 89.62 86 GLN A O 1
ATOM 656 N N . GLN A 1 87 ? -15.755 9.866 -3.540 1.00 91.62 87 GLN A N 1
ATOM 657 C CA . GLN A 1 87 ? -14.544 10.627 -3.891 1.00 91.62 87 GLN A CA 1
ATOM 658 C C . GLN A 1 87 ? -13.652 10.932 -2.681 1.00 91.62 87 GLN A C 1
ATOM 660 O O . GLN A 1 87 ? -12.468 11.211 -2.839 1.00 91.62 87 GLN A O 1
ATOM 665 N N . THR A 1 88 ? -14.211 10.840 -1.477 1.00 92.50 88 THR A N 1
ATOM 666 C CA . THR A 1 88 ? -13.540 11.075 -0.195 1.00 92.50 88 THR A CA 1
ATOM 667 C C . THR A 1 88 ? -12.700 9.890 0.275 1.00 92.50 88 THR A C 1
ATOM 669 O O . THR A 1 88 ? -12.031 9.987 1.299 1.00 92.50 88 THR A O 1
ATOM 672 N N . LEU A 1 89 ? -12.684 8.766 -0.453 1.00 93.75 89 LEU A N 1
ATOM 673 C CA . LEU A 1 89 ? -11.807 7.655 -0.092 1.00 93.75 89 LEU A CA 1
ATOM 674 C C . LEU A 1 89 ? -10.342 8.081 -0.166 1.00 93.75 89 LEU A C 1
ATOM 676 O O . LEU A 1 89 ? -9.903 8.660 -1.155 1.00 93.75 89 LEU A O 1
ATOM 680 N N . GLN A 1 90 ? -9.578 7.758 0.864 1.00 94.81 90 GLN A N 1
ATOM 681 C CA . GLN A 1 90 ? -8.147 8.005 0.978 1.00 94.81 90 GLN A CA 1
ATOM 682 C C . GLN A 1 90 ? -7.408 6.679 1.104 1.00 94.81 90 GLN A C 1
ATOM 684 O O . GLN A 1 90 ? -7.980 5.680 1.540 1.00 94.81 90 GLN A O 1
ATOM 689 N N . MET A 1 91 ? -6.127 6.672 0.743 1.00 95.12 91 MET A N 1
ATOM 690 C CA . MET A 1 91 ? -5.254 5.515 0.916 1.00 95.12 91 MET A CA 1
ATOM 691 C C . MET A 1 91 ? -3.928 5.942 1.518 1.00 95.12 91 MET A C 1
ATOM 693 O O . MET A 1 91 ? -3.325 6.908 1.059 1.00 95.12 91 MET A O 1
ATOM 697 N N . ALA A 1 92 ? -3.447 5.184 2.493 1.00 94.19 92 ALA A N 1
ATOM 698 C CA . ALA A 1 92 ? -2.083 5.262 2.983 1.00 94.19 92 ALA A CA 1
ATOM 699 C C . ALA A 1 92 ? -1.381 3.944 2.709 1.00 94.19 92 ALA A C 1
ATOM 701 O O . ALA A 1 92 ? -1.988 2.880 2.839 1.00 94.19 92 ALA A O 1
ATOM 702 N N . VAL A 1 93 ? -0.102 4.014 2.364 1.00 91.38 93 VAL A N 1
ATOM 703 C CA . VAL A 1 93 ? 0.718 2.832 2.115 1.00 91.38 93 VAL A CA 1
ATOM 704 C C . VAL A 1 93 ? 2.013 2.905 2.910 1.00 91.38 93 VAL A C 1
ATOM 706 O O . VAL A 1 93 ? 2.578 3.977 3.116 1.00 91.38 93 VAL A O 1
ATOM 709 N N . SER A 1 94 ? 2.487 1.746 3.353 1.00 87.25 94 SER A N 1
ATOM 710 C CA . SER A 1 94 ? 3.856 1.554 3.818 1.00 87.25 94 SER A CA 1
ATOM 711 C C . SER A 1 94 ? 4.463 0.419 3.020 1.00 87.25 94 SER A C 1
ATOM 713 O O . SER A 1 94 ? 3.896 -0.674 2.965 1.00 87.25 94 SER A O 1
ATOM 715 N N . SER A 1 95 ? 5.607 0.676 2.399 1.00 75.44 95 SER A N 1
ATOM 716 C CA . SER A 1 95 ? 6.363 -0.320 1.649 1.00 75.44 95 SER A CA 1
ATOM 717 C C . SER A 1 95 ? 7.804 -0.374 2.140 1.00 75.44 95 SER A C 1
ATOM 719 O O . SER A 1 95 ? 8.451 0.667 2.246 1.00 75.44 95 SER A O 1
ATOM 721 N N . ALA A 1 96 ? 8.350 -1.576 2.356 1.00 67.06 96 ALA A N 1
ATOM 722 C CA . ALA A 1 96 ? 9.796 -1.744 2.186 1.00 67.06 96 ALA A CA 1
ATOM 723 C C . ALA A 1 96 ? 10.077 -1.752 0.694 1.00 67.06 96 ALA A C 1
ATOM 725 O O . ALA A 1 96 ? 9.873 -2.768 0.026 1.00 67.06 96 ALA A O 1
ATOM 726 N N . TRP A 1 97 ? 10.520 -0.615 0.178 1.00 57.22 97 TRP A N 1
ATOM 727 C CA . TRP A 1 97 ? 11.029 -0.574 -1.174 1.00 57.22 97 TRP A CA 1
ATOM 728 C C . TRP A 1 97 ? 12.422 -1.201 -1.214 1.00 57.22 97 TRP A C 1
ATOM 730 O O . TRP A 1 97 ? 13.389 -0.630 -0.713 1.00 57.22 97 TRP A O 1
ATOM 740 N N . GLU A 1 98 ? 12.525 -2.369 -1.837 1.00 58.84 98 GLU A N 1
ATOM 741 C CA . GLU A 1 98 ? 13.779 -2.869 -2.384 1.00 58.84 98 GLU A CA 1
ATOM 742 C C . GLU A 1 98 ? 13.587 -2.956 -3.897 1.00 58.84 98 GLU A C 1
ATOM 744 O O . GLU A 1 98 ? 12.763 -3.734 -4.373 1.00 58.84 98 GLU A O 1
ATOM 749 N N . ALA A 1 99 ? 14.323 -2.138 -4.656 1.00 46.62 99 ALA A N 1
ATOM 750 C CA . ALA A 1 99 ? 14.120 -1.924 -6.094 1.00 46.62 99 ALA A CA 1
ATOM 751 C C . ALA A 1 99 ? 14.225 -3.197 -6.967 1.00 46.62 99 ALA A C 1
ATOM 753 O O . ALA A 1 99 ? 13.878 -3.176 -8.143 1.00 46.62 99 ALA A O 1
ATOM 754 N N . GLU A 1 100 ? 14.677 -4.319 -6.402 1.00 47.75 100 GLU A N 1
ATOM 755 C CA . GLU A 1 100 ? 14.782 -5.621 -7.071 1.00 47.75 100 GLU A CA 1
ATOM 756 C C . GLU A 1 100 ? 13.635 -6.592 -6.736 1.00 47.75 100 GLU A C 1
ATOM 758 O O . GLU A 1 100 ? 13.634 -7.744 -7.195 1.00 47.75 100 GLU A O 1
ATOM 763 N N . GLN A 1 101 ? 12.672 -6.173 -5.913 1.00 53.03 101 GLN A N 1
ATOM 764 C CA . GLN A 1 101 ? 11.555 -7.004 -5.488 1.00 53.03 101 GLN A CA 1
ATOM 765 C C . GLN A 1 101 ? 10.251 -6.496 -6.110 1.00 53.03 101 GLN A C 1
ATOM 767 O O . GLN A 1 101 ? 9.628 -5.557 -5.627 1.00 53.03 101 GLN A O 1
ATOM 772 N N . LEU A 1 102 ? 9.775 -7.214 -7.134 1.00 45.88 102 LEU A N 1
ATOM 773 C CA . LEU A 1 102 ? 8.377 -7.146 -7.588 1.00 45.88 102 LEU A CA 1
ATOM 774 C C . LEU A 1 102 ? 7.376 -7.425 -6.451 1.00 45.88 102 LEU A C 1
ATOM 776 O O . LEU A 1 102 ? 6.195 -7.120 -6.580 1.00 45.88 102 LEU A O 1
ATOM 780 N N . VAL A 1 103 ? 7.855 -8.018 -5.351 1.00 51.19 103 VAL A N 1
ATOM 781 C CA . VAL A 1 103 ? 7.063 -8.518 -4.231 1.00 51.19 103 VAL A CA 1
ATOM 782 C C . VAL A 1 103 ? 7.632 -8.012 -2.902 1.00 51.19 103 VAL A C 1
ATOM 784 O O . VAL A 1 103 ? 8.112 -8.784 -2.078 1.00 51.19 103 VAL A O 1
ATOM 787 N N . GLY A 1 104 ? 7.631 -6.695 -2.707 1.00 59.91 104 GLY A N 1
ATOM 788 C CA . GLY A 1 104 ? 7.939 -6.114 -1.399 1.00 59.91 104 GLY A CA 1
ATOM 789 C C . GLY A 1 104 ? 6.768 -6.265 -0.424 1.00 59.91 104 GLY A C 1
ATOM 790 O O . GLY A 1 104 ? 5.608 -6.378 -0.824 1.00 59.91 104 GLY A O 1
ATOM 791 N N . HIS A 1 105 ? 7.056 -6.237 0.878 1.00 69.62 105 HIS A N 1
ATOM 792 C CA . HIS A 1 105 ? 6.007 -6.089 1.885 1.00 69.62 105 HIS A CA 1
ATOM 793 C C . HIS A 1 105 ? 5.394 -4.695 1.739 1.00 69.62 105 HIS A C 1
ATOM 795 O O . HIS A 1 105 ? 6.039 -3.697 2.067 1.00 69.62 105 HIS A O 1
ATOM 801 N N . CYS A 1 106 ? 4.163 -4.636 1.233 1.00 83.69 106 CYS A N 1
ATOM 802 C CA . CYS A 1 106 ? 3.368 -3.420 1.217 1.00 83.69 106 CYS A CA 1
ATOM 803 C C . CYS A 1 106 ? 2.075 -3.639 1.995 1.00 83.69 106 CYS A C 1
ATOM 805 O O . CYS A 1 106 ? 1.306 -4.563 1.720 1.00 83.69 106 CYS A O 1
ATOM 807 N N . ASN A 1 107 ? 1.861 -2.770 2.973 1.00 88.50 107 ASN A N 1
ATOM 808 C CA . ASN A 1 107 ? 0.603 -2.647 3.682 1.00 88.50 107 ASN A CA 1
ATOM 809 C C . ASN A 1 107 ? -0.091 -1.389 3.182 1.00 88.50 107 ASN A C 1
ATOM 811 O O . ASN A 1 107 ? 0.538 -0.334 3.092 1.00 88.50 107 ASN A O 1
ATOM 815 N N . ALA A 1 108 ? -1.380 -1.497 2.899 1.00 91.50 108 ALA A N 1
ATOM 816 C CA . ALA A 1 108 ? -2.202 -0.372 2.504 1.00 91.50 108 ALA A CA 1
ATOM 817 C C . ALA A 1 108 ? -3.436 -0.292 3.395 1.00 91.50 108 ALA A C 1
ATOM 819 O O . ALA A 1 108 ? -4.023 -1.305 3.763 1.00 91.50 108 ALA A O 1
ATOM 820 N N . VAL A 1 109 ? -3.830 0.923 3.742 1.00 93.75 109 VAL A N 1
ATOM 821 C CA . VAL A 1 109 ? -5.059 1.192 4.478 1.00 93.75 109 VAL A CA 1
ATOM 822 C C . VAL A 1 109 ? -5.891 2.165 3.668 1.00 93.75 109 VAL A C 1
ATOM 824 O O . VAL A 1 109 ? -5.380 3.201 3.250 1.00 93.75 109 VAL A O 1
ATOM 827 N N . VAL A 1 110 ? -7.167 1.843 3.478 1.00 94.06 110 VAL A N 1
ATOM 828 C CA . VAL A 1 110 ? -8.150 2.707 2.822 1.00 94.06 110 VAL A CA 1
ATOM 829 C C . VAL A 1 110 ? -9.250 3.080 3.800 1.00 94.06 110 VAL A C 1
ATOM 831 O O . VAL A 1 110 ? -9.782 2.210 4.485 1.00 94.06 110 VAL A O 1
ATOM 834 N N . TRP A 1 111 ? -9.620 4.355 3.834 1.00 92.75 111 TRP A N 1
ATOM 835 C CA . TRP A 1 111 ? -10.705 4.875 4.668 1.00 92.75 111 TRP A CA 1
ATOM 836 C C . TRP A 1 111 ? -11.458 5.989 3.937 1.00 92.75 111 TRP A C 1
ATOM 838 O O . TRP A 1 111 ? -10.965 6.524 2.948 1.00 92.75 111 TRP A O 1
ATOM 848 N N . ASP A 1 112 ? -12.644 6.350 4.419 1.00 91.06 112 ASP A N 1
ATOM 849 C CA . ASP A 1 112 ? -13.396 7.512 3.930 1.00 91.06 112 ASP A CA 1
ATOM 850 C C . ASP A 1 112 ? -13.046 8.759 4.751 1.00 91.06 112 ASP A C 1
ATOM 852 O O . ASP A 1 112 ? -13.311 8.777 5.952 1.00 91.06 112 ASP A O 1
ATOM 856 N N . SER A 1 113 ? -12.460 9.799 4.142 1.00 87.06 113 SER A N 1
ATOM 857 C CA . SER A 1 113 ? -12.053 11.013 4.861 1.00 87.06 113 SER A CA 1
ATOM 858 C C . SER A 1 113 ? -13.193 11.920 5.299 1.00 87.06 113 SER A C 1
ATOM 860 O O . SER A 1 113 ? -12.951 12.814 6.106 1.00 87.06 113 SER A O 1
ATOM 862 N N . SER A 1 114 ? -14.439 11.681 4.874 1.00 85.19 114 SER A N 1
ATOM 863 C CA . SER A 1 114 ? -15.579 12.498 5.314 1.00 85.19 114 SER A CA 1
ATOM 864 C C . SER A 1 114 ? -15.758 12.510 6.839 1.00 85.19 114 SER A C 1
ATOM 866 O O . SER A 1 114 ? -16.384 13.418 7.381 1.00 85.19 114 SER A O 1
ATOM 868 N N . GLY A 1 115 ? -15.226 11.495 7.528 1.00 78.19 115 GLY A N 1
ATOM 869 C CA . GLY A 1 115 ? -15.249 11.359 8.981 1.00 78.19 115 GLY A CA 1
ATOM 870 C C . GLY A 1 115 ? -13.953 11.739 9.703 1.00 78.19 115 GLY A C 1
ATOM 871 O O . GLY A 1 115 ? -13.910 11.578 10.923 1.00 78.19 115 GLY A O 1
ATOM 872 N N . TYR A 1 116 ? -12.904 12.203 9.010 1.00 80.88 116 TYR A N 1
ATOM 873 C CA . TYR A 1 116 ? -11.566 12.362 9.595 1.00 80.88 116 TYR A CA 1
ATOM 874 C C . TYR A 1 116 ? -10.920 13.725 9.351 1.00 80.88 116 TYR A C 1
ATOM 876 O O . TYR A 1 116 ? -11.091 14.362 8.320 1.00 80.88 116 TYR A O 1
ATOM 884 N N . ILE A 1 117 ? -10.113 14.135 10.324 1.00 76.38 117 ILE A N 1
ATOM 885 C CA . ILE A 1 117 ? -9.218 15.282 10.270 1.00 76.38 117 ILE A CA 1
ATOM 886 C C . ILE A 1 117 ? -7.928 14.854 9.564 1.00 76.38 117 ILE A C 1
ATOM 888 O O . ILE A 1 117 ? -7.270 13.896 9.977 1.00 76.38 117 ILE A O 1
ATOM 892 N N . GLU A 1 118 ? -7.557 15.594 8.524 1.00 77.69 118 GLU A N 1
ATOM 893 C CA . GLU A 1 118 ? -6.324 15.414 7.752 1.00 77.69 118 GLU A CA 1
ATOM 894 C C . GLU A 1 118 ? -5.231 16.424 8.171 1.00 77.69 118 GLU A C 1
ATOM 896 O O . GLU A 1 118 ? -5.558 17.513 8.658 1.00 77.69 118 GLU A O 1
ATOM 901 N N . PRO A 1 119 ? -3.930 16.112 7.971 1.00 80.94 119 PRO A N 1
ATOM 902 C CA . PRO A 1 119 ? -3.380 14.871 7.412 1.00 80.94 119 PRO A CA 1
ATOM 903 C C . PRO A 1 119 ? -3.356 13.708 8.423 1.00 80.94 119 PRO A C 1
ATOM 905 O O . PRO A 1 119 ? -3.193 13.937 9.627 1.00 80.94 119 PRO A O 1
ATOM 908 N N . PRO A 1 120 ? -3.446 12.445 7.959 1.00 86.56 120 PRO A N 1
ATOM 909 C CA . PRO A 1 120 ? -3.210 11.292 8.816 1.00 86.56 120 PRO A CA 1
ATOM 910 C C . PRO A 1 120 ? -1.766 11.285 9.330 1.00 86.56 120 PRO A C 1
ATOM 912 O O . PRO A 1 120 ? -0.825 11.740 8.674 1.00 86.56 120 PRO A O 1
ATOM 915 N N . SER A 1 121 ? -1.586 10.732 10.525 1.00 88.19 121 SER A N 1
ATOM 916 C CA . SER A 1 121 ? -0.264 10.515 11.113 1.00 88.19 121 SER A CA 1
ATOM 917 C C . SER A 1 121 ? 0.034 9.030 11.210 1.00 88.19 121 SER A C 1
ATOM 919 O O . SER A 1 121 ? -0.878 8.210 11.280 1.00 88.19 121 SER A O 1
ATOM 921 N N . GLN A 1 122 ? 1.312 8.682 11.254 1.00 88.50 122 GLN A N 1
ATOM 922 C CA . GLN A 1 122 ? 1.755 7.304 11.401 1.00 88.50 122 GLN A CA 1
ATOM 923 C C . GLN A 1 122 ? 2.732 7.126 12.558 1.00 88.50 122 GLN A C 1
ATOM 925 O O . GLN A 1 122 ? 3.411 8.061 12.995 1.00 88.50 122 GLN A O 1
ATOM 930 N N . VAL A 1 123 ? 2.837 5.877 12.989 1.00 84.56 123 VAL A N 1
ATOM 931 C CA . VAL A 1 123 ? 3.891 5.386 13.867 1.00 84.56 123 VAL A CA 1
ATOM 932 C C . VAL A 1 123 ? 4.790 4.469 13.032 1.00 84.56 123 VAL A C 1
ATOM 934 O O . VAL A 1 123 ? 4.282 3.504 12.460 1.00 84.56 123 VAL A O 1
ATOM 937 N N . PRO A 1 124 ? 6.105 4.727 12.933 1.00 81.31 124 PRO A N 1
ATOM 938 C CA . PRO A 1 124 ? 7.010 3.871 12.175 1.00 81.31 124 PRO A CA 1
ATOM 939 C C . PRO A 1 124 ? 7.068 2.450 12.755 1.00 81.31 124 PRO A C 1
ATOM 941 O O . PRO A 1 124 ? 7.503 2.260 13.890 1.00 81.31 124 PRO A O 1
ATOM 944 N N . MET A 1 125 ? 6.671 1.452 11.959 1.00 74.31 125 MET A N 1
ATOM 945 C CA . MET A 1 125 ? 6.653 0.030 12.352 1.00 74.31 125 MET A CA 1
ATOM 946 C C . MET A 1 125 ? 7.550 -0.854 11.465 1.00 74.31 125 MET A C 1
ATOM 948 O O . MET A 1 125 ? 7.515 -2.082 11.551 1.00 74.31 125 MET A O 1
ATOM 952 N N . GLY A 1 126 ? 8.384 -0.238 10.622 1.00 76.25 126 GLY A N 1
ATOM 953 C CA . GLY A 1 126 ? 9.150 -0.942 9.595 1.00 76.25 126 GLY A CA 1
ATOM 954 C C . GLY A 1 126 ? 8.253 -1.453 8.465 1.00 76.25 126 GLY A C 1
ATOM 955 O O . GLY A 1 126 ? 7.139 -0.984 8.282 1.00 76.25 126 GLY A O 1
ATOM 956 N N . SER A 1 127 ? 8.741 -2.422 7.697 1.00 7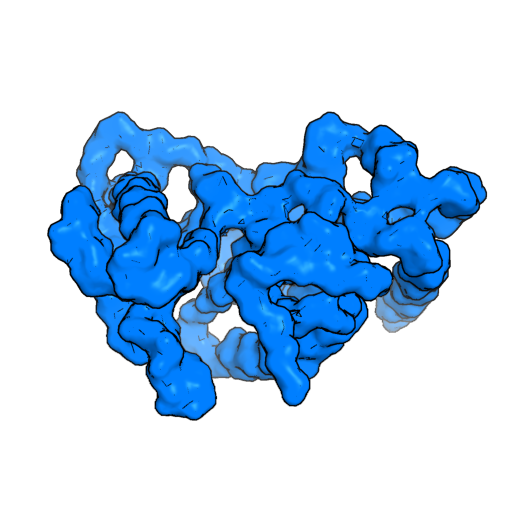2.31 127 SER A N 1
ATOM 957 C CA . SER A 1 127 ? 8.075 -2.899 6.477 1.00 72.31 127 SER A CA 1
ATOM 958 C C . SER A 1 127 ? 6.898 -3.841 6.693 1.00 72.31 127 SER A C 1
ATOM 960 O O . SER A 1 127 ? 6.093 -4.068 5.792 1.00 72.31 127 SER A O 1
ATOM 962 N N . LYS A 1 128 ? 6.809 -4.420 7.888 1.00 79.25 128 LYS A N 1
ATOM 963 C CA . LYS A 1 128 ? 5.840 -5.469 8.210 1.00 79.25 128 LYS A CA 1
ATOM 964 C C . LYS A 1 128 ? 4.485 -4.903 8.617 1.00 79.25 128 LYS A C 1
ATOM 966 O O . LYS A 1 128 ? 3.525 -5.662 8.700 1.00 79.25 128 LYS A O 1
ATOM 971 N N . ALA A 1 129 ? 4.385 -3.594 8.852 1.00 85.81 129 ALA A N 1
ATOM 972 C CA . ALA A 1 129 ? 3.136 -2.969 9.250 1.00 85.81 129 ALA A CA 1
ATOM 973 C C . ALA A 1 129 ? 3.051 -1.485 8.901 1.00 85.81 129 ALA A C 1
ATOM 975 O O . ALA A 1 129 ? 4.047 -0.769 8.883 1.00 85.81 129 ALA A O 1
ATOM 976 N N . LEU A 1 130 ? 1.818 -1.026 8.724 1.00 89.56 130 LEU A N 1
ATOM 977 C CA . LEU A 1 130 ? 1.431 0.372 8.652 1.00 89.56 130 LEU A CA 1
ATOM 978 C C . LEU A 1 130 ? 0.537 0.679 9.856 1.00 89.56 130 LEU A C 1
ATOM 980 O O . LEU A 1 130 ? -0.585 0.178 9.934 1.00 89.56 130 LEU A O 1
ATOM 984 N N . ARG A 1 131 ? 1.024 1.502 10.791 1.00 89.88 131 ARG A N 1
ATOM 985 C CA . ARG A 1 131 ? 0.232 1.991 11.927 1.00 89.88 131 ARG A CA 1
ATOM 986 C C . ARG A 1 131 ? -0.152 3.446 11.704 1.00 89.88 131 ARG A C 1
ATOM 988 O O . ARG A 1 131 ? 0.721 4.310 11.652 1.00 89.88 131 ARG A O 1
ATOM 995 N N . LEU A 1 132 ? -1.451 3.697 11.606 1.00 90.94 132 LEU A N 1
ATOM 996 C CA . LEU A 1 132 ? -2.057 5.005 11.414 1.00 90.94 132 LEU A CA 1
ATOM 997 C C . LEU A 1 132 ? -2.741 5.492 12.683 1.00 90.94 132 LEU A C 1
ATOM 999 O O . LEU A 1 132 ? -3.313 4.720 13.450 1.00 90.94 132 LEU A O 1
ATOM 1003 N N . ILE A 1 133 ? -2.726 6.804 12.850 1.00 89.56 133 ILE A N 1
ATOM 1004 C CA . ILE A 1 133 ? -3.533 7.528 13.818 1.00 89.56 133 ILE A CA 1
ATOM 1005 C C . ILE A 1 133 ? -4.555 8.321 13.010 1.00 89.56 133 ILE A C 1
ATOM 1007 O O . ILE A 1 133 ? -4.189 9.277 12.319 1.00 89.56 133 ILE A O 1
ATOM 1011 N N . LEU A 1 134 ? -5.823 7.923 13.103 1.00 88.50 134 LEU A N 1
ATOM 1012 C CA . LEU A 1 134 ? -6.935 8.605 12.444 1.00 88.50 134 LEU A CA 1
ATOM 1013 C C . LEU A 1 134 ? -7.752 9.356 13.495 1.00 88.50 134 LEU A C 1
ATOM 1015 O O . LEU A 1 134 ? -8.186 8.788 14.498 1.00 88.50 134 LEU A O 1
ATOM 1019 N N . THR A 1 135 ? -7.937 10.657 13.280 1.00 87.44 135 THR A N 1
ATOM 1020 C CA . THR A 1 135 ? -8.679 11.531 14.197 1.00 87.44 135 THR A CA 1
ATOM 1021 C C . THR A 1 135 ? -9.987 11.940 13.551 1.00 87.44 135 THR A C 1
ATOM 1023 O O . THR A 1 135 ? -9.973 12.400 12.424 1.00 87.44 135 THR A O 1
ATOM 1026 N N . SER A 1 136 ? -11.099 11.793 14.258 1.00 86.06 136 SER A N 1
ATOM 1027 C CA . SER A 1 136 ? -12.433 12.267 13.878 1.00 86.06 136 SER A CA 1
ATOM 1028 C C . SER A 1 136 ? -12.941 13.271 14.915 1.00 86.06 136 SER A C 1
ATOM 1030 O O . SER A 1 136 ? -12.352 13.403 15.990 1.00 86.06 136 SER A O 1
ATOM 1032 N N . GLU A 1 137 ? -14.078 13.918 14.654 1.00 83.81 137 GLU A N 1
ATOM 1033 C CA . GLU A 1 137 ? -14.770 14.727 15.673 1.00 83.81 137 GLU A CA 1
ATOM 1034 C C . GLU A 1 137 ? -15.160 13.904 16.912 1.00 83.81 137 GLU A C 1
ATOM 1036 O O . GLU A 1 137 ? -15.152 14.409 18.032 1.00 83.81 137 GLU A O 1
ATOM 1041 N N . SER A 1 138 ? -15.466 12.616 16.717 1.00 82.00 138 SER A N 1
ATOM 1042 C CA . SER A 1 138 ? -15.864 11.696 17.790 1.00 82.00 138 SER A CA 1
ATOM 1043 C C . SER A 1 138 ? -14.693 11.153 18.616 1.00 82.00 138 SER A C 1
ATOM 1045 O O . SER A 1 138 ? -14.906 10.537 19.660 1.00 82.00 138 SER A O 1
ATOM 1047 N N . GLY A 1 139 ? -13.455 11.389 18.174 1.00 82.94 139 GLY A N 1
ATOM 1048 C CA . GLY A 1 139 ? -12.247 10.947 18.859 1.00 82.94 139 GLY A CA 1
ATOM 1049 C C . GLY A 1 139 ? -11.156 10.458 17.914 1.00 82.94 139 GLY A C 1
ATOM 1050 O O . GLY A 1 139 ? -11.307 10.441 16.692 1.00 82.94 139 GLY A O 1
ATOM 1051 N N . THR A 1 140 ? -10.039 10.044 18.503 1.00 84.56 140 THR A N 1
ATOM 1052 C CA . THR A 1 140 ? -8.883 9.504 17.782 1.00 84.56 140 THR A CA 1
ATOM 1053 C C . THR A 1 140 ? -8.738 8.015 18.041 1.00 84.56 140 THR A C 1
ATOM 1055 O O . THR A 1 140 ? -8.821 7.584 19.193 1.00 84.56 140 THR A O 1
ATOM 1058 N N . PHE A 1 141 ? -8.436 7.248 16.998 1.00 82.69 141 PHE A N 1
ATOM 1059 C CA . PHE A 1 141 ? -8.116 5.833 17.122 1.00 82.69 141 PHE A CA 1
ATOM 1060 C C . PHE A 1 141 ? -6.797 5.484 16.444 1.00 82.69 141 PHE A C 1
ATOM 1062 O O . PHE A 1 141 ? -6.387 6.104 15.457 1.00 82.69 141 PHE A O 1
ATOM 1069 N N . ASP A 1 142 ? -6.156 4.455 16.991 1.00 86.75 142 ASP A N 1
ATOM 1070 C CA . ASP A 1 142 ? -4.955 3.870 16.426 1.00 86.75 142 ASP A CA 1
ATOM 1071 C C . ASP A 1 142 ? -5.370 2.634 15.625 1.00 86.75 142 ASP A C 1
ATOM 1073 O O . ASP A 1 142 ? -6.024 1.725 16.142 1.00 86.75 142 ASP A O 1
ATOM 1077 N N . LEU A 1 143 ? -4.983 2.602 14.357 1.00 88.69 143 LEU A N 1
ATOM 1078 C CA . LEU A 1 143 ? -5.207 1.482 13.461 1.00 88.69 143 LEU A CA 1
ATOM 1079 C C . LEU A 1 143 ? -3.868 0.914 13.017 1.00 88.69 143 LEU A C 1
ATOM 1081 O O . LEU A 1 143 ? -2.946 1.660 12.703 1.00 88.69 143 LEU A O 1
ATOM 1085 N N . MET A 1 144 ? -3.775 -0.402 12.909 1.00 88.06 144 MET A N 1
ATOM 1086 C CA . MET A 1 144 ? -2.603 -1.062 12.367 1.00 88.06 144 MET A CA 1
ATOM 1087 C C . MET A 1 144 ? -2.986 -2.114 11.332 1.00 88.06 144 MET A C 1
ATOM 1089 O O . MET A 1 144 ? -3.715 -3.052 11.636 1.00 88.06 144 MET A O 1
ATOM 1093 N N . SER A 1 145 ? -2.450 -1.969 10.123 1.00 89.12 145 SER A N 1
ATOM 1094 C CA . SER A 1 145 ? -2.376 -3.042 9.133 1.00 89.12 145 SER A CA 1
ATOM 1095 C C . SER A 1 145 ? -1.028 -3.728 9.268 1.00 89.12 145 SER A C 1
ATOM 1097 O O . SER A 1 145 ? -0.010 -3.040 9.337 1.00 89.12 145 SER A O 1
ATOM 1099 N N . PHE A 1 146 ? -0.985 -5.053 9.290 1.00 84.19 146 PHE A N 1
ATOM 1100 C CA . PHE A 1 146 ? 0.280 -5.782 9.372 1.00 84.19 146 PHE A CA 1
ATOM 1101 C C . PHE A 1 146 ? 0.257 -7.067 8.561 1.00 84.19 146 PHE A C 1
ATOM 1103 O O . PHE A 1 146 ? -0.801 -7.645 8.335 1.00 84.19 146 PHE A O 1
ATOM 1110 N N . HIS A 1 147 ? 1.436 -7.529 8.168 1.00 81.12 147 HIS A N 1
ATOM 1111 C CA . HIS A 1 147 ? 1.642 -8.815 7.524 1.00 81.12 147 HIS A CA 1
ATOM 1112 C C . HIS A 1 147 ? 2.982 -9.389 7.989 1.00 81.12 147 HIS A C 1
ATOM 1114 O O . HIS A 1 147 ? 4.045 -8.836 7.686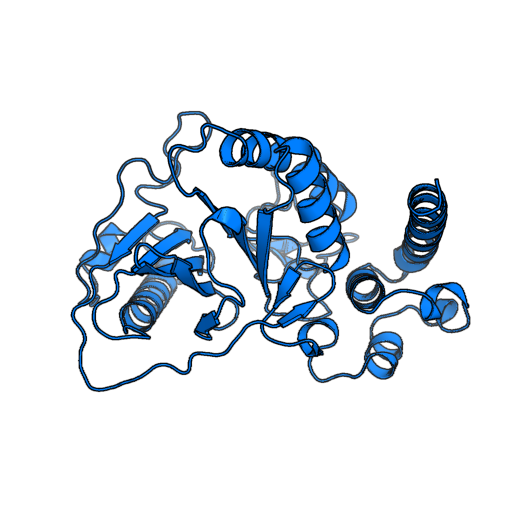 1.00 81.12 147 HIS A O 1
ATOM 1120 N N . LEU A 1 148 ? 2.928 -10.470 8.765 1.00 77.44 148 LEU A N 1
ATOM 1121 C CA . LEU A 1 148 ? 4.121 -11.143 9.274 1.00 77.44 148 LEU A CA 1
ATOM 1122 C C . LEU A 1 148 ? 4.587 -12.254 8.329 1.00 77.44 148 LEU A C 1
ATOM 1124 O O . LEU A 1 148 ? 3.796 -12.735 7.525 1.00 77.44 148 LEU A O 1
ATOM 1128 N N . PRO A 1 149 ? 5.860 -12.680 8.393 1.00 70.50 149 PRO A N 1
ATOM 1129 C CA . PRO A 1 149 ? 6.385 -13.702 7.496 1.00 70.50 149 PRO A CA 1
ATOM 1130 C C . PRO A 1 149 ? 5.657 -15.047 7.601 1.00 70.50 149 PRO A C 1
ATOM 1132 O O . PRO A 1 149 ? 5.321 -15.509 8.691 1.00 70.50 149 PRO A O 1
ATOM 1135 N N . PHE A 1 150 ? 5.514 -15.716 6.457 1.00 68.56 150 PHE A N 1
ATOM 1136 C CA . PHE A 1 150 ? 5.001 -17.081 6.374 1.00 68.56 150 PHE A CA 1
ATOM 1137 C C . PHE A 1 150 ? 5.803 -18.072 7.226 1.00 68.56 150 PHE A C 1
ATOM 1139 O O . PHE A 1 150 ? 7.033 -18.005 7.313 1.00 68.56 150 PHE A O 1
ATOM 1146 N N . VAL A 1 151 ? 5.096 -19.065 7.756 1.00 66.88 151 VAL A N 1
ATOM 1147 C CA . VAL A 1 151 ? 5.642 -20.164 8.553 1.00 66.88 151 VAL A CA 1
ATOM 1148 C C . VAL A 1 151 ? 5.316 -21.511 7.939 1.00 66.88 151 VAL A C 1
ATOM 1150 O O . VAL A 1 151 ? 4.316 -21.689 7.252 1.00 66.88 151 VAL A O 1
ATOM 1153 N N . ASP A 1 152 ? 6.158 -22.496 8.230 1.00 63.03 152 ASP A N 1
ATOM 1154 C CA . ASP A 1 152 ? 5.786 -23.890 8.033 1.00 63.03 152 ASP A CA 1
ATOM 1155 C C . ASP A 1 152 ? 4.665 -24.323 8.999 1.00 63.03 152 ASP A C 1
ATOM 1157 O O . ASP A 1 152 ? 4.141 -23.538 9.786 1.00 63.03 152 ASP A O 1
ATOM 1161 N N . SER A 1 153 ? 4.253 -25.589 8.909 1.00 67.44 153 SER A N 1
ATOM 1162 C CA . SER A 1 153 ? 3.231 -26.155 9.792 1.00 67.44 153 SER A CA 1
ATOM 1163 C C . SER A 1 153 ? 3.555 -25.927 11.279 1.00 67.44 153 SER A C 1
ATOM 1165 O O . SER A 1 153 ? 4.740 -25.943 11.635 1.00 67.44 153 SER A O 1
ATOM 1167 N N . PRO A 1 154 ? 2.534 -25.823 12.155 1.00 69.12 154 PRO A N 1
ATOM 1168 C CA . PRO A 1 154 ? 2.732 -25.704 13.598 1.00 69.12 154 PRO A CA 1
ATOM 1169 C C . PRO A 1 154 ? 3.772 -26.696 14.139 1.00 69.12 154 PRO A C 1
ATOM 1171 O O . PRO A 1 154 ? 3.754 -27.879 13.792 1.00 69.12 154 PRO A O 1
ATOM 1174 N N . GLY A 1 155 ? 4.698 -26.201 14.966 1.00 68.12 155 GLY A N 1
ATOM 1175 C CA . GLY A 1 155 ? 5.819 -26.979 15.516 1.00 68.12 155 GLY A CA 1
ATOM 1176 C C . GLY A 1 155 ? 7.094 -27.006 14.658 1.00 68.12 155 GLY A C 1
ATOM 1177 O O . GLY A 1 155 ? 8.089 -27.602 15.071 1.00 68.12 155 GLY A O 1
ATOM 1178 N N . GLY A 1 156 ? 7.102 -26.360 13.488 1.00 73.69 156 GLY A N 1
ATOM 1179 C CA . GLY A 1 156 ? 8.312 -26.153 12.692 1.00 73.69 156 GLY A CA 1
ATOM 1180 C C . GLY A 1 156 ? 9.295 -25.151 13.316 1.00 73.69 156 GLY A C 1
ATOM 1181 O O . GLY A 1 156 ? 8.951 -24.356 14.196 1.00 73.69 156 GLY A O 1
ATOM 1182 N N . ILE A 1 157 ? 10.548 -25.173 12.844 1.00 74.31 157 ILE A N 1
ATOM 1183 C CA . ILE A 1 157 ? 11.585 -24.227 13.299 1.00 74.31 157 ILE A CA 1
ATOM 1184 C C . ILE A 1 157 ? 11.169 -22.790 12.946 1.00 74.31 157 ILE A C 1
ATOM 1186 O O . ILE A 1 157 ? 11.245 -21.908 13.798 1.00 74.31 157 ILE A O 1
ATOM 1190 N N . ARG A 1 158 ? 10.646 -22.570 11.729 1.00 70.19 158 ARG A N 1
ATOM 1191 C CA . ARG A 1 158 ? 10.200 -21.241 11.280 1.00 70.19 158 ARG A CA 1
ATOM 1192 C C . ARG A 1 158 ? 8.946 -20.781 12.016 1.00 70.19 158 ARG A C 1
ATOM 1194 O O . ARG A 1 158 ? 8.852 -19.608 12.353 1.00 70.19 158 ARG A O 1
ATOM 1201 N N . TYR A 1 159 ? 8.035 -21.701 12.336 1.00 75.81 159 TYR A N 1
ATOM 1202 C CA . TYR A 1 159 ? 6.872 -21.417 13.182 1.00 75.81 159 TYR A CA 1
ATOM 1203 C C . TYR A 1 159 ? 7.263 -20.817 14.543 1.00 75.81 159 TYR A C 1
ATOM 1205 O O . TYR A 1 159 ? 6.710 -19.803 14.965 1.00 75.81 159 TYR A O 1
ATOM 1213 N N . SER A 1 160 ? 8.265 -21.400 15.208 1.00 76.81 160 SER A N 1
ATOM 1214 C CA . SER A 1 160 ? 8.720 -20.942 16.530 1.00 76.81 160 SER A CA 1
ATOM 1215 C C . SER A 1 160 ? 9.360 -19.550 16.490 1.00 76.81 160 SER A C 1
ATOM 1217 O O . SER A 1 160 ? 9.179 -18.753 17.413 1.00 76.81 160 SER A O 1
ATOM 1219 N N . ASP A 1 161 ? 10.106 -19.242 15.428 1.00 77.94 161 ASP A N 1
ATOM 1220 C CA . ASP A 1 161 ? 10.710 -17.920 15.242 1.00 77.94 161 ASP A CA 1
ATOM 1221 C C . ASP A 1 161 ? 9.655 -16.855 14.924 1.00 77.94 161 ASP A C 1
ATOM 1223 O O . ASP A 1 161 ? 9.703 -15.757 15.483 1.00 77.94 161 ASP A O 1
ATOM 1227 N N . SER A 1 162 ? 8.646 -17.190 14.118 1.00 76.19 162 SER A N 1
ATOM 1228 C CA . SER A 1 162 ? 7.539 -16.275 13.837 1.00 76.19 162 SER A CA 1
ATOM 1229 C C . SER A 1 162 ? 6.646 -16.020 15.043 1.00 76.19 162 SER A C 1
ATOM 1231 O O . SER A 1 162 ? 6.183 -14.895 15.191 1.00 76.19 162 SER A O 1
ATOM 1233 N N . ILE A 1 163 ? 6.457 -16.984 15.954 1.00 78.31 163 ILE A N 1
ATOM 1234 C CA . ILE A 1 163 ? 5.792 -16.722 17.244 1.00 78.31 163 ILE A CA 1
ATOM 1235 C C . ILE A 1 163 ? 6.544 -15.636 18.019 1.00 78.31 163 ILE A C 1
ATOM 1237 O O . ILE A 1 163 ? 5.935 -14.676 18.489 1.00 78.31 163 ILE A O 1
ATOM 1241 N N . LYS A 1 164 ? 7.874 -15.744 18.130 1.00 80.44 164 LYS A N 1
ATOM 1242 C CA . LYS A 1 164 ? 8.690 -14.735 18.829 1.00 80.44 164 LYS A CA 1
ATOM 1243 C C . LYS A 1 164 ? 8.613 -13.378 18.139 1.00 80.44 164 LYS A C 1
ATOM 1245 O O . LYS A 1 164 ? 8.557 -12.343 18.803 1.00 80.44 164 LYS A O 1
ATOM 1250 N N . GLU A 1 165 ? 8.621 -13.372 16.810 1.00 78.94 165 GLU A N 1
ATOM 1251 C CA . GLU A 1 165 ? 8.511 -12.146 16.031 1.00 78.94 165 GLU A CA 1
ATOM 1252 C C . GLU A 1 165 ? 7.139 -11.483 16.201 1.00 78.94 165 GLU A C 1
ATOM 1254 O O . GLU A 1 165 ? 7.072 -10.285 16.474 1.00 78.94 165 GLU A O 1
ATOM 1259 N N . ALA A 1 166 ? 6.063 -12.265 16.128 1.00 78.62 166 ALA A N 1
ATOM 1260 C CA . ALA A 1 166 ? 4.696 -11.829 16.374 1.00 78.62 166 ALA A CA 1
ATOM 1261 C C . ALA A 1 166 ? 4.518 -11.293 17.798 1.00 78.62 166 ALA A C 1
ATOM 1263 O O . ALA A 1 166 ? 3.958 -10.214 17.975 1.00 78.62 166 ALA A O 1
ATOM 1264 N N . ALA A 1 167 ? 5.061 -11.977 18.808 1.00 77.75 167 ALA A N 1
ATOM 1265 C CA . ALA A 1 167 ? 5.035 -11.515 20.193 1.00 77.75 167 ALA A CA 1
ATOM 1266 C C . ALA A 1 167 ? 5.778 -10.179 20.360 1.00 77.75 167 ALA A C 1
ATOM 1268 O O . ALA A 1 167 ? 5.249 -9.243 20.961 1.00 77.75 167 ALA A O 1
ATOM 1269 N N . LYS A 1 168 ? 6.971 -10.040 19.767 1.00 79.75 168 LYS A N 1
ATOM 1270 C CA . LYS A 1 168 ? 7.723 -8.775 19.760 1.00 79.75 168 LYS A CA 1
ATOM 1271 C C . LYS A 1 168 ? 6.951 -7.666 19.045 1.00 79.75 168 LYS A C 1
ATOM 1273 O O . LYS A 1 168 ? 6.921 -6.530 19.517 1.00 79.75 168 LYS A O 1
ATOM 1278 N N . PHE A 1 169 ? 6.332 -7.981 17.912 1.00 78.88 169 PHE A N 1
ATOM 1279 C CA . PHE A 1 169 ? 5.520 -7.047 17.143 1.00 78.88 169 PHE A CA 1
ATOM 1280 C C . PHE A 1 169 ? 4.310 -6.564 17.952 1.00 78.88 169 PHE A C 1
ATOM 1282 O O . PHE A 1 169 ? 4.081 -5.359 18.056 1.00 78.88 169 PHE A O 1
ATOM 1289 N N . LEU A 1 170 ? 3.599 -7.479 18.609 1.00 75.88 170 LEU A N 1
ATOM 1290 C CA . LEU A 1 170 ? 2.499 -7.181 19.523 1.00 75.88 170 LEU A CA 1
ATOM 1291 C C . LEU A 1 170 ? 2.943 -6.296 20.689 1.00 75.88 170 LEU A C 1
ATOM 1293 O O . LEU A 1 170 ? 2.300 -5.286 20.949 1.00 75.88 170 LEU A O 1
ATOM 1297 N N . GLN A 1 171 ? 4.076 -6.596 21.328 1.00 76.06 171 GLN A N 1
ATOM 1298 C CA . GLN A 1 171 ? 4.633 -5.767 22.404 1.00 76.06 171 GLN A CA 1
ATOM 1299 C C . GLN A 1 171 ? 4.974 -4.344 21.935 1.00 76.06 171 GLN A C 1
ATOM 1301 O O . GLN A 1 171 ? 4.767 -3.381 22.671 1.00 76.06 171 GLN A O 1
ATOM 1306 N N . LEU A 1 172 ? 5.501 -4.188 20.715 1.00 74.62 172 LEU A N 1
ATOM 1307 C CA . LEU A 1 172 ? 5.770 -2.871 20.125 1.00 74.62 172 LEU A CA 1
ATOM 1308 C C . LEU A 1 172 ? 4.478 -2.118 19.789 1.00 74.62 172 LEU A C 1
ATOM 1310 O O . LEU A 1 172 ? 4.417 -0.902 19.966 1.00 74.62 172 LEU A O 1
ATOM 1314 N N . SER A 1 173 ? 3.462 -2.841 19.329 1.00 71.62 173 SER A N 1
ATOM 1315 C CA . SER A 1 173 ? 2.158 -2.298 18.939 1.00 71.62 173 SER A CA 1
ATOM 1316 C C . SER A 1 173 ? 1.331 -1.888 20.155 1.00 71.62 173 SER A C 1
ATOM 1318 O O . SER A 1 173 ? 0.675 -0.852 20.151 1.00 71.62 173 SER A O 1
ATOM 1320 N N . ALA A 1 174 ? 1.436 -2.654 21.239 1.00 68.62 174 ALA A N 1
ATOM 1321 C CA . ALA A 1 174 ? 0.798 -2.386 22.517 1.00 68.62 174 ALA A CA 1
ATOM 1322 C C . ALA A 1 174 ? 1.371 -1.164 23.239 1.00 68.62 174 ALA A C 1
ATOM 1324 O O . ALA A 1 174 ? 0.840 -0.777 24.270 1.00 68.62 174 ALA A O 1
ATOM 1325 N N . LYS A 1 175 ? 2.440 -0.535 22.739 1.00 69.94 175 LYS A N 1
ATOM 1326 C CA . LYS A 1 175 ? 2.859 0.770 23.249 1.00 69.94 175 LYS A CA 1
ATOM 1327 C C . LYS A 1 175 ? 1.915 1.824 22.670 1.00 69.94 175 LYS A C 1
ATOM 1329 O O . LYS A 1 175 ? 1.843 1.966 21.441 1.00 69.94 175 LYS A O 1
ATOM 1334 N N . PRO A 1 176 ? 1.174 2.563 23.509 1.00 60.47 176 PRO A N 1
ATOM 1335 C CA . PRO A 1 176 ? 0.337 3.628 22.999 1.00 60.47 176 PRO A CA 1
ATOM 1336 C C . PRO A 1 176 ? 1.256 4.711 22.436 1.00 60.47 176 PRO A C 1
ATOM 1338 O O . PRO A 1 176 ? 2.135 5.205 23.137 1.00 60.47 176 PRO A O 1
ATOM 1341 N N . SER A 1 177 ? 1.056 5.103 21.177 1.00 60.97 177 SER A N 1
ATOM 1342 C CA . SER A 1 177 ? 1.685 6.321 20.657 1.00 60.97 177 SER A CA 1
ATOM 1343 C C . SER A 1 177 ? 1.134 7.563 21.349 1.00 60.97 177 SER A C 1
ATOM 1345 O O . SER A 1 177 ? 1.827 8.569 21.445 1.00 60.97 177 SER A O 1
ATOM 1347 N N . VAL A 1 178 ? -0.105 7.479 21.848 1.00 59.62 178 VAL A N 1
ATOM 1348 C CA . VAL A 1 178 ? -0.766 8.516 22.640 1.00 59.62 178 VAL A CA 1
ATOM 1349 C C . VAL A 1 178 ? -1.562 7.858 23.762 1.00 59.62 178 VAL A C 1
ATOM 1351 O O . VAL A 1 178 ? -2.317 6.912 23.528 1.00 59.62 178 VAL A O 1
ATOM 1354 N N . ALA A 1 179 ? -1.390 8.354 24.986 1.00 63.66 179 ALA A N 1
ATOM 1355 C CA . ALA A 1 179 ? -2.011 7.776 26.169 1.00 63.66 179 ALA A CA 1
ATOM 1356 C C . ALA A 1 179 ? -3.548 7.701 26.058 1.00 63.66 179 ALA A C 1
ATOM 1358 O O . ALA A 1 179 ? -4.199 8.671 25.676 1.00 63.66 179 ALA A O 1
ATOM 1359 N N . GLY A 1 180 ? -4.122 6.549 26.427 1.00 65.81 180 GLY A N 1
ATOM 1360 C CA . GLY A 1 180 ? -5.574 6.360 26.549 1.00 65.81 180 GLY A CA 1
ATOM 1361 C C . GLY A 1 180 ? -6.329 6.013 25.259 1.00 65.81 180 GLY A C 1
ATOM 1362 O O . GLY A 1 180 ? -7.556 6.071 25.261 1.00 65.81 180 GLY A O 1
ATOM 1363 N N . ARG A 1 181 ? -5.640 5.649 24.168 1.00 74.38 181 ARG A N 1
ATOM 1364 C CA . ARG A 1 181 ? -6.279 5.220 22.909 1.00 74.38 181 ARG A CA 1
ATOM 1365 C C . ARG A 1 181 ? -6.328 3.701 22.772 1.00 74.38 181 ARG A C 1
ATOM 1367 O O . ARG A 1 181 ? -5.411 2.999 23.190 1.00 74.38 181 ARG A O 1
ATOM 1374 N N . SER A 1 182 ? -7.398 3.208 22.149 1.00 74.81 182 SER A N 1
ATOM 1375 C CA . SER A 1 182 ? -7.495 1.803 21.740 1.00 74.81 182 SER A CA 1
ATOM 137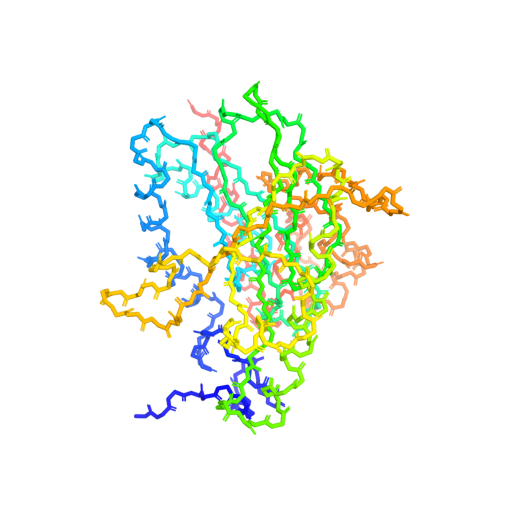6 C C . SER A 1 182 ? -6.752 1.588 20.424 1.00 74.81 182 SER A C 1
ATOM 1378 O O . SER A 1 182 ? -6.837 2.431 19.528 1.00 74.81 182 SER A O 1
ATOM 1380 N N . LEU A 1 183 ? -6.060 0.454 20.314 1.00 79.38 183 LEU A N 1
ATOM 1381 C CA . LEU A 1 183 ? -5.453 -0.011 19.073 1.00 79.38 183 LEU A CA 1
ATOM 1382 C C . LEU A 1 183 ? -6.347 -1.078 18.444 1.00 79.38 183 LEU A C 1
ATOM 1384 O O . LEU A 1 183 ? -6.627 -2.105 19.069 1.00 79.38 183 LEU A O 1
ATOM 1388 N N . ILE A 1 184 ? -6.736 -0.851 17.194 1.00 81.50 184 ILE A N 1
ATOM 1389 C CA . ILE A 1 184 ? -7.337 -1.862 16.328 1.00 81.50 184 ILE A CA 1
ATOM 1390 C C . ILE A 1 184 ? -6.257 -2.328 15.366 1.00 81.50 184 ILE A C 1
ATOM 1392 O O . ILE A 1 184 ? -5.647 -1.520 14.670 1.00 81.50 184 ILE A O 1
ATOM 1396 N N . ALA A 1 185 ? -6.014 -3.627 15.314 1.00 80.50 185 ALA A N 1
ATOM 1397 C CA . ALA A 1 185 ? -4.987 -4.187 14.465 1.00 80.50 185 ALA A CA 1
ATOM 1398 C C . ALA A 1 185 ? -5.568 -5.321 13.630 1.00 80.50 185 ALA A C 1
ATOM 1400 O O . ALA A 1 185 ? -6.040 -6.323 14.162 1.00 80.50 185 ALA A O 1
ATOM 1401 N N . ALA A 1 186 ? -5.514 -5.154 12.316 1.00 82.94 186 ALA A N 1
ATOM 1402 C CA . ALA A 1 186 ? -6.012 -6.117 11.355 1.00 82.94 186 ALA A CA 1
ATOM 1403 C C . ALA A 1 186 ? -4.851 -6.600 10.499 1.00 82.94 186 ALA A C 1
ATOM 1405 O O . ALA A 1 186 ? -4.105 -5.803 9.922 1.00 82.94 186 ALA A O 1
ATOM 1406 N N . GLY A 1 187 ? -4.690 -7.911 10.428 1.00 79.44 187 GLY A N 1
ATOM 1407 C CA . GLY A 1 187 ? -3.676 -8.475 9.583 1.00 79.44 187 GLY A CA 1
ATOM 1408 C C . GLY A 1 187 ? -3.446 -9.971 9.746 1.00 79.44 187 GLY A C 1
ATOM 1409 O O . GLY A 1 187 ? -4.221 -10.680 10.374 1.00 79.44 187 GLY A O 1
ATOM 1410 N N . ASP A 1 188 ? -2.356 -10.449 9.156 1.00 76.31 188 ASP A N 1
ATOM 1411 C CA . ASP A 1 188 ? -2.024 -11.857 9.050 1.00 76.31 188 ASP A CA 1
ATOM 1412 C C . ASP A 1 188 ? -0.744 -12.078 9.839 1.00 76.31 188 ASP A C 1
ATOM 1414 O O . ASP A 1 188 ? 0.343 -11.602 9.488 1.00 76.31 188 ASP A O 1
ATOM 1418 N N . PHE A 1 189 ? -0.913 -12.756 10.969 1.00 73.31 189 PHE A N 1
ATOM 1419 C CA . PHE A 1 189 ? 0.182 -13.175 11.827 1.00 73.31 189 PHE A CA 1
ATOM 1420 C C . PHE A 1 189 ? 0.974 -14.331 11.224 1.00 73.31 189 PHE A C 1
ATOM 1422 O O . PHE A 1 189 ? 2.082 -14.602 11.683 1.00 73.31 189 PHE A O 1
ATOM 1429 N N . ASN A 1 190 ? 0.392 -15.046 10.258 1.00 74.44 190 ASN A N 1
ATOM 1430 C CA . ASN A 1 190 ? 0.830 -16.340 9.758 1.00 74.44 190 ASN A CA 1
ATOM 1431 C C . ASN A 1 190 ? 0.964 -17.433 10.846 1.00 74.44 190 ASN A C 1
ATOM 1433 O O . ASN A 1 190 ? 1.242 -18.576 10.517 1.00 74.44 190 ASN A O 1
ATOM 1437 N N . VAL A 1 191 ? 0.698 -17.149 12.126 1.00 71.75 191 VAL A N 1
ATOM 1438 C CA . VAL A 1 191 ? 0.711 -18.105 13.250 1.00 71.75 191 VAL A CA 1
ATOM 1439 C C . VAL A 1 191 ? -0.647 -18.149 13.951 1.00 71.75 191 VAL A C 1
ATOM 1441 O O . VAL A 1 191 ? -1.471 -17.250 13.780 1.00 71.75 191 VAL A O 1
ATOM 1444 N N . GLN A 1 192 ? -0.897 -19.184 14.756 1.00 72.38 192 GLN A N 1
ATOM 1445 C CA . GLN A 1 192 ? -2.101 -19.240 15.588 1.00 72.38 192 GLN A CA 1
ATOM 1446 C C . GLN A 1 192 ? -1.974 -18.255 16.756 1.00 72.38 192 GLN A C 1
ATOM 1448 O O . GLN A 1 192 ? -1.008 -18.302 17.514 1.00 72.38 192 GLN A O 1
ATOM 1453 N N . VAL A 1 193 ? -2.955 -17.362 16.914 1.00 67.19 193 VAL A N 1
ATOM 1454 C CA . VAL A 1 193 ? -2.946 -16.345 17.981 1.00 67.19 193 VAL A CA 1
ATOM 1455 C C . VAL A 1 193 ? -3.010 -16.983 19.373 1.00 67.19 193 VAL A C 1
ATOM 1457 O O . VAL A 1 193 ? -2.381 -16.473 20.296 1.00 67.19 193 VAL A O 1
ATOM 1460 N N . ASP A 1 194 ? -3.669 -18.136 19.524 1.00 69.00 194 ASP A N 1
ATOM 1461 C CA . ASP A 1 194 ? -3.687 -18.898 20.784 1.00 69.00 194 ASP A CA 1
ATOM 1462 C C . ASP A 1 194 ? -2.273 -19.283 21.260 1.00 69.00 194 ASP A C 1
ATOM 1464 O O . ASP A 1 194 ? -2.000 -19.317 22.464 1.00 69.00 194 ASP A O 1
ATOM 1468 N N . ASP A 1 195 ? -1.336 -19.493 20.330 1.00 72.88 195 ASP A N 1
ATOM 1469 C CA . ASP A 1 195 ? 0.068 -19.752 20.657 1.00 72.88 195 ASP A CA 1
ATOM 1470 C C . ASP A 1 195 ? 0.802 -18.474 21.118 1.00 72.88 195 ASP A C 1
ATOM 1472 O O . ASP A 1 195 ? 1.809 -18.559 21.822 1.00 72.88 195 ASP A O 1
ATOM 1476 N N . LEU A 1 196 ? 0.288 -17.284 20.773 1.00 68.94 196 LEU A N 1
ATOM 1477 C CA . LEU A 1 196 ? 0.798 -15.980 21.223 1.00 68.94 196 LEU A CA 1
ATOM 1478 C C . LEU A 1 196 ? 0.286 -15.614 22.619 1.00 68.94 196 LEU A C 1
ATOM 1480 O O . LEU A 1 196 ? 1.038 -15.067 23.422 1.00 68.94 196 LEU A O 1
ATOM 1484 N N . VAL A 1 197 ? -0.976 -15.935 22.930 1.00 60.69 197 VAL A N 1
ATOM 1485 C CA . VAL A 1 197 ? -1.593 -15.658 24.244 1.00 60.69 197 VAL A CA 1
ATOM 1486 C C . VAL A 1 197 ? -0.911 -16.462 25.358 1.00 60.69 197 VAL A C 1
ATOM 1488 O O . VAL A 1 197 ? -0.778 -15.983 26.482 1.00 60.69 197 VAL A O 1
ATOM 1491 N N . ASN A 1 198 ? -0.417 -17.661 25.039 1.00 57.97 198 ASN A N 1
ATOM 1492 C CA . ASN A 1 198 ? 0.306 -18.519 25.980 1.00 57.97 198 ASN A CA 1
ATOM 1493 C C . ASN A 1 198 ? 1.819 -18.224 26.061 1.00 57.97 198 ASN A C 1
ATOM 1495 O O . ASN A 1 198 ? 2.495 -18.746 26.950 1.00 57.97 198 ASN A O 1
ATOM 1499 N N . GLY A 1 199 ? 2.365 -17.410 25.150 1.00 53.38 199 GLY A N 1
ATOM 1500 C CA . GLY A 1 199 ? 3.799 -17.148 25.025 1.00 53.38 199 GLY A CA 1
ATOM 1501 C C . GLY A 1 199 ? 4.155 -15.689 25.291 1.00 53.38 199 GLY A C 1
ATOM 1502 O O . GLY A 1 199 ? 4.055 -14.872 24.390 1.00 53.38 199 GLY A O 1
ATOM 1503 N N . GLU A 1 200 ? 4.604 -15.361 26.509 1.00 55.69 200 GLU A N 1
ATOM 1504 C CA . GLU A 1 200 ? 5.279 -14.100 26.911 1.00 55.69 200 GLU A CA 1
ATOM 1505 C C . GLU A 1 200 ? 4.611 -12.747 26.532 1.00 55.69 200 GLU A C 1
ATOM 1507 O O . GLU A 1 200 ? 5.137 -11.677 26.859 1.00 55.69 200 GLU A O 1
ATOM 1512 N N . CYS A 1 201 ? 3.454 -12.736 25.869 1.00 54.19 201 CYS A N 1
ATOM 1513 C CA . CYS A 1 201 ? 2.756 -11.523 25.472 1.00 54.19 201 CYS A CA 1
ATOM 1514 C C . CYS A 1 201 ? 1.928 -11.004 26.652 1.00 54.19 201 CYS A C 1
ATOM 1516 O O . CYS A 1 201 ? 0.887 -11.548 27.002 1.00 54.19 201 CYS A O 1
ATOM 1518 N N . MET A 1 202 ? 2.408 -9.933 27.284 1.00 56.91 202 MET A N 1
ATOM 1519 C CA . MET A 1 202 ? 1.769 -9.313 28.454 1.00 56.91 202 MET A CA 1
ATOM 1520 C C . MET A 1 202 ? 0.554 -8.436 28.103 1.00 56.91 202 MET A C 1
ATOM 1522 O O . MET A 1 202 ? -0.046 -7.831 28.991 1.00 56.91 202 MET A O 1
ATOM 1526 N N . THR A 1 203 ? 0.203 -8.309 26.821 1.00 60.59 203 THR A N 1
ATOM 1527 C CA . THR A 1 203 ? -0.882 -7.431 26.375 1.00 60.59 203 THR A CA 1
ATOM 1528 C C . THR A 1 203 ? -2.203 -8.199 26.340 1.00 60.59 203 THR A C 1
ATOM 1530 O O . THR A 1 203 ? -2.267 -9.241 25.693 1.00 60.59 203 THR A O 1
ATOM 1533 N N . PRO A 1 204 ? -3.276 -7.708 26.986 1.00 60.03 204 PRO A N 1
ATOM 1534 C CA . PRO A 1 204 ? -4.596 -8.307 26.842 1.00 60.03 204 PRO A CA 1
ATOM 1535 C C . PRO A 1 204 ? -5.093 -8.109 25.404 1.00 60.03 204 PRO A C 1
ATOM 1537 O O . PRO A 1 204 ? -5.398 -6.991 24.988 1.00 60.03 204 PRO A O 1
ATOM 1540 N N . LEU A 1 205 ? -5.156 -9.203 24.647 1.00 64.62 205 LEU A N 1
ATOM 1541 C CA . LEU A 1 205 ? -5.651 -9.227 23.274 1.00 64.62 205 LEU A CA 1
ATOM 1542 C C . LEU A 1 205 ? -7.080 -9.761 23.266 1.00 64.62 205 LEU A C 1
ATOM 1544 O O . LEU A 1 205 ? -7.342 -10.858 23.758 1.00 64.62 205 LEU A O 1
ATOM 1548 N N . ALA A 1 206 ? -8.001 -8.994 22.689 1.00 63.22 206 ALA A N 1
ATOM 1549 C CA . ALA A 1 206 ? -9.312 -9.502 22.321 1.00 63.22 206 ALA A CA 1
ATOM 1550 C C . ALA A 1 206 ? -9.257 -9.927 20.851 1.00 63.22 206 ALA A C 1
ATOM 1552 O O . ALA A 1 206 ? -9.236 -9.079 19.955 1.00 63.22 206 ALA A O 1
ATOM 1553 N N . ALA A 1 207 ? -9.198 -11.237 20.613 1.00 63.53 207 ALA A N 1
ATOM 1554 C CA . ALA A 1 207 ? -9.381 -11.802 19.284 1.00 63.53 207 ALA A CA 1
ATOM 1555 C C . ALA A 1 207 ? -10.812 -11.520 18.799 1.00 63.53 207 ALA A C 1
ATOM 1557 O O . ALA A 1 207 ? -11.765 -11.648 19.575 1.00 63.53 207 ALA A O 1
ATOM 1558 N N . ILE A 1 208 ? -10.967 -11.094 17.542 1.00 63.75 208 ILE A N 1
ATOM 1559 C CA . ILE A 1 208 ? -12.288 -10.859 16.951 1.00 63.75 208 ILE A CA 1
ATOM 1560 C C . ILE A 1 208 ? -12.756 -12.161 16.289 1.00 63.75 208 ILE A C 1
ATOM 1562 O O . ILE A 1 208 ? -12.149 -12.562 15.288 1.00 63.75 208 ILE A O 1
ATOM 1566 N N . PRO A 1 209 ? -13.838 -12.796 16.790 1.00 56.06 209 PRO A N 1
ATOM 1567 C CA . PRO A 1 209 ? -14.384 -14.007 16.187 1.00 56.06 209 PRO A CA 1
ATOM 1568 C C . PRO A 1 209 ? -14.686 -13.798 14.700 1.00 56.06 209 PRO A C 1
ATOM 1570 O O . PRO A 1 209 ? -15.073 -12.702 14.296 1.00 56.06 209 PRO A O 1
ATOM 1573 N N . ASP A 1 210 ? -14.526 -14.848 13.892 1.00 57.66 210 ASP A N 1
ATOM 1574 C CA . ASP A 1 210 ? -14.866 -14.850 12.460 1.00 57.66 210 ASP A CA 1
ATOM 1575 C C . ASP A 1 210 ? -14.067 -13.856 11.590 1.00 57.66 210 ASP A C 1
ATOM 1577 O O . ASP A 1 210 ? -14.425 -13.587 10.443 1.00 57.66 210 ASP A O 1
ATOM 1581 N N . SER A 1 211 ? -12.939 -13.342 12.090 1.00 52.75 211 SER A N 1
ATOM 1582 C CA . SER A 1 211 ? -12.126 -12.336 11.390 1.00 52.75 211 SER A CA 1
ATOM 1583 C C . SER A 1 211 ? -11.357 -12.855 10.164 1.00 52.75 211 SER A C 1
ATOM 1585 O O . SER A 1 211 ? -10.835 -12.048 9.401 1.00 52.75 211 SER A O 1
ATOM 1587 N N . ALA A 1 212 ? -11.330 -14.170 9.918 1.00 54.38 212 ALA A N 1
ATOM 1588 C CA . ALA A 1 212 ? -10.694 -14.783 8.749 1.00 54.38 212 ALA A CA 1
ATOM 1589 C C . ALA A 1 212 ? -11.637 -15.757 8.021 1.00 54.38 212 ALA A C 1
ATOM 1591 O O . ALA A 1 212 ? -11.458 -16.978 8.060 1.00 54.38 212 ALA A O 1
ATOM 1592 N N . ILE A 1 213 ? -12.655 -15.221 7.344 1.00 48.09 213 ILE A N 1
ATOM 1593 C CA . ILE A 1 213 ? -13.563 -15.994 6.483 1.00 48.09 213 ILE A CA 1
ATOM 1594 C C . ILE A 1 213 ? -13.233 -15.734 5.011 1.00 48.09 213 ILE A C 1
ATOM 1596 O O . ILE A 1 213 ? -13.297 -14.603 4.536 1.00 48.09 213 ILE A O 1
ATOM 1600 N N . PHE A 1 214 ? -12.970 -16.799 4.254 1.00 42.31 214 PHE A N 1
ATOM 1601 C CA . PHE A 1 214 ? -12.926 -16.760 2.794 1.00 42.31 214 PHE A CA 1
ATOM 1602 C C . PHE A 1 214 ? -13.927 -17.755 2.223 1.00 42.31 214 PHE A C 1
ATOM 1604 O O . PHE A 1 214 ? -13.804 -18.959 2.437 1.00 42.31 214 PHE A O 1
ATOM 1611 N N . ARG A 1 215 ? -14.913 -17.256 1.464 1.00 37.56 215 ARG A N 1
ATOM 1612 C CA . ARG A 1 215 ? -15.977 -18.080 0.854 1.00 37.56 215 ARG A CA 1
ATOM 1613 C C . ARG A 1 215 ? -16.665 -18.999 1.871 1.00 37.56 215 ARG A C 1
ATOM 1615 O O . ARG A 1 215 ? -16.772 -20.194 1.633 1.00 37.56 215 ARG A O 1
ATOM 1622 N N . GLU A 1 216 ? -17.062 -18.441 3.014 1.00 42.53 216 GLU A N 1
ATOM 1623 C CA . GLU A 1 216 ? -17.736 -19.177 4.102 1.00 42.53 216 GLU A CA 1
ATOM 1624 C C . GLU A 1 216 ? -16.863 -20.240 4.798 1.00 42.53 216 GLU A C 1
ATOM 1626 O O . GLU A 1 216 ? -17.313 -20.911 5.724 1.00 42.53 216 GLU A O 1
ATOM 1631 N N . HIS A 1 217 ? -15.588 -20.363 4.415 1.00 36.22 217 HIS A N 1
ATOM 1632 C CA . HIS A 1 217 ? -14.613 -21.201 5.098 1.00 36.22 217 HIS A CA 1
ATOM 1633 C C . HIS A 1 217 ? -13.721 -20.350 5.999 1.00 36.22 217 HIS A C 1
ATOM 1635 O O . HIS A 1 217 ? -13.114 -19.371 5.559 1.00 36.22 217 HIS A O 1
ATOM 1641 N N . ARG A 1 218 ? -13.616 -20.753 7.265 1.00 47.00 218 ARG A N 1
ATOM 1642 C CA . ARG A 1 218 ? -12.681 -20.168 8.228 1.00 47.00 218 ARG A CA 1
ATOM 1643 C C . ARG A 1 218 ? -11.251 -20.555 7.831 1.00 47.00 218 ARG A C 1
ATOM 1645 O O . ARG A 1 218 ? -10.923 -21.740 7.846 1.00 47.00 218 ARG A O 1
ATOM 1652 N N . LEU A 1 219 ? -10.435 -19.580 7.422 1.00 43.12 219 LEU A N 1
ATOM 1653 C CA . LEU A 1 219 ? -9.058 -19.800 6.951 1.00 43.12 219 LEU A CA 1
ATOM 1654 C C . LEU A 1 219 ? -8.043 -19.833 8.094 1.00 43.12 219 LEU A C 1
ATOM 1656 O O . LEU A 1 219 ? -7.131 -20.654 8.089 1.00 43.12 219 LEU A O 1
ATOM 1660 N N . SER A 1 220 ? -8.217 -18.958 9.077 1.00 49.62 220 SER A N 1
ATOM 1661 C CA . SER A 1 220 ? -7.451 -18.941 10.318 1.00 49.62 220 SER A CA 1
ATOM 1662 C C . SER A 1 220 ? -8.393 -18.628 11.476 1.00 49.62 220 SER A C 1
ATOM 1664 O O . SER A 1 220 ? -9.561 -18.276 11.276 1.00 49.62 220 SER A O 1
ATOM 1666 N N . VAL A 1 221 ? -7.931 -18.852 12.704 1.00 47.34 221 VAL A N 1
ATOM 1667 C CA . VAL A 1 221 ? -8.776 -18.624 13.876 1.00 47.34 221 VAL A CA 1
ATOM 1668 C C . VAL A 1 221 ? -9.035 -17.125 14.023 1.00 47.34 221 VAL A C 1
ATOM 1670 O O . VAL A 1 221 ? -10.204 -16.807 14.209 1.00 47.34 221 VAL A O 1
ATOM 1673 N N . ASP A 1 222 ? -8.060 -16.234 13.767 1.00 54.25 222 ASP A N 1
ATOM 1674 C CA . ASP A 1 222 ? -8.236 -14.780 13.906 1.00 54.25 222 ASP A CA 1
ATOM 1675 C C . ASP A 1 222 ? -7.256 -13.952 13.035 1.00 54.25 222 ASP A C 1
ATOM 1677 O O . ASP A 1 222 ? -6.041 -14.120 13.136 1.00 54.25 222 ASP A O 1
ATOM 1681 N N . ALA A 1 223 ? -7.771 -13.027 12.211 1.00 54.56 223 ALA A N 1
ATOM 1682 C CA . ALA A 1 223 ? -7.003 -12.042 11.421 1.00 54.56 223 ALA A CA 1
ATOM 1683 C C . ALA A 1 223 ? -7.178 -10.592 11.927 1.00 54.56 223 ALA A C 1
ATOM 1685 O O . ALA A 1 223 ? -6.783 -9.624 11.276 1.00 54.56 223 ALA A O 1
ATOM 1686 N N . CYS A 1 224 ? -7.807 -10.407 13.090 1.00 58.22 224 CYS A N 1
ATOM 1687 C CA . CYS A 1 224 ? -7.975 -9.093 13.701 1.00 58.22 224 CYS A CA 1
ATOM 1688 C C . CYS A 1 224 ? -7.986 -9.197 15.227 1.00 58.22 224 CYS A C 1
ATOM 1690 O O . CYS A 1 224 ? -8.619 -10.091 15.795 1.00 58.22 224 CYS A O 1
ATOM 1692 N N . PHE A 1 225 ? -7.309 -8.261 15.887 1.00 66.12 225 PHE A N 1
ATOM 1693 C CA . PHE A 1 225 ? -7.335 -8.115 17.335 1.00 66.12 225 PHE A CA 1
ATOM 1694 C C . PHE A 1 225 ? -7.555 -6.659 17.734 1.00 66.12 225 PHE A C 1
ATOM 1696 O O . PHE A 1 225 ? -7.105 -5.719 17.073 1.00 66.12 225 PHE A O 1
ATOM 1703 N N . ALA A 1 226 ? -8.223 -6.483 18.867 1.00 59.81 226 ALA A N 1
ATOM 1704 C CA . ALA A 1 226 ? -8.304 -5.207 19.553 1.00 59.81 226 ALA A CA 1
ATOM 1705 C C . ALA A 1 226 ? -7.469 -5.274 20.833 1.00 59.81 226 ALA A C 1
ATOM 1707 O O . ALA A 1 226 ? -7.554 -6.237 21.599 1.00 59.81 226 ALA A O 1
ATOM 1708 N N . SER A 1 227 ? -6.673 -4.236 21.072 1.00 65.19 227 SER A N 1
ATOM 1709 C CA . SER A 1 227 ? -5.939 -4.059 22.320 1.00 65.19 227 SER A CA 1
ATOM 1710 C C . SER A 1 227 ? -6.381 -2.758 22.979 1.00 65.19 227 SER A C 1
ATOM 1712 O O . SER A 1 227 ? -6.118 -1.661 22.475 1.00 65.19 227 SER A O 1
ATOM 1714 N N . ALA A 1 228 ? -7.027 -2.881 24.138 1.00 56.41 228 ALA A N 1
ATOM 1715 C CA . ALA A 1 228 ? -7.243 -1.763 25.046 1.00 56.41 228 ALA A CA 1
ATOM 1716 C C . ALA A 1 228 ? -5.952 -1.562 25.846 1.00 56.41 228 ALA A C 1
ATOM 1718 O O . ALA A 1 228 ? -5.723 -2.198 26.874 1.00 56.41 228 ALA A O 1
ATOM 1719 N N . VAL A 1 229 ? -5.060 -0.726 25.326 1.00 56.00 229 VAL A N 1
ATOM 1720 C CA . VAL A 1 229 ? -3.780 -0.464 25.978 1.00 56.00 229 VAL A CA 1
ATOM 1721 C C . VAL A 1 229 ? -3.995 0.506 27.139 1.00 56.00 229 VAL A C 1
ATOM 1723 O O . VAL A 1 229 ? -4.454 1.632 26.941 1.00 56.00 229 VAL A O 1
ATOM 1726 N N . GLN A 1 230 ? -3.614 0.100 28.352 1.00 53.03 230 GLN A N 1
ATOM 1727 C CA . GLN A 1 230 ? -3.432 1.057 29.441 1.00 53.03 230 GLN A CA 1
ATOM 1728 C C . GLN A 1 230 ? -2.124 1.824 29.211 1.00 53.03 230 GLN A C 1
ATOM 1730 O O . GLN A 1 230 ? -1.099 1.196 28.942 1.00 53.03 230 GLN A O 1
ATOM 1735 N N . PRO A 1 231 ? -2.134 3.166 29.270 1.00 51.25 231 PRO A N 1
ATOM 1736 C CA . PRO A 1 231 ? -0.932 3.949 29.044 1.00 51.25 231 PRO A CA 1
ATOM 1737 C C . PRO A 1 231 ? 0.116 3.647 30.109 1.00 51.25 231 PRO A C 1
ATOM 1739 O O . PRO A 1 231 ? -0.042 4.043 31.261 1.00 51.25 231 PRO A O 1
ATOM 1742 N N . ASP A 1 232 ? 1.194 2.975 29.709 1.00 53.44 232 ASP A N 1
ATOM 1743 C CA . ASP A 1 232 ? 2.411 2.926 30.507 1.00 53.44 232 ASP A CA 1
ATOM 1744 C C . ASP A 1 232 ? 3.251 4.161 30.161 1.00 53.44 232 ASP A C 1
ATOM 1746 O O . ASP A 1 232 ? 3.588 4.412 29.000 1.00 53.44 232 ASP A O 1
ATOM 1750 N N . SER A 1 233 ? 3.517 4.995 31.160 1.00 50.62 233 SER A N 1
ATOM 1751 C CA . SER A 1 233 ? 3.909 6.404 31.018 1.00 50.62 233 SER A CA 1
ATOM 1752 C C . SER A 1 233 ? 5.342 6.640 30.512 1.00 50.62 233 SER A C 1
ATOM 1754 O O . SER A 1 233 ? 5.871 7.734 30.691 1.00 50.62 233 SER A O 1
ATOM 1756 N N . ALA A 1 234 ? 6.016 5.634 29.948 1.00 52.44 234 ALA A N 1
ATOM 1757 C CA . ALA A 1 234 ? 7.476 5.639 29.835 1.00 52.44 234 ALA A CA 1
ATOM 1758 C C . ALA A 1 234 ? 8.055 5.716 28.409 1.00 52.44 234 ALA A C 1
ATOM 1760 O O . ALA A 1 234 ? 9.248 5.984 28.277 1.00 52.44 234 ALA A O 1
ATOM 1761 N N . MET A 1 235 ? 7.281 5.512 27.336 1.00 57.31 235 MET A N 1
ATOM 1762 C CA . MET A 1 235 ? 7.811 5.654 25.968 1.00 57.31 235 MET A CA 1
ATOM 1763 C C . MET A 1 235 ? 6.780 6.223 24.996 1.00 57.31 235 MET A C 1
ATOM 1765 O O . MET A 1 235 ? 5.978 5.481 24.433 1.00 57.31 235 MET A O 1
ATOM 1769 N N . GLU A 1 236 ? 6.866 7.526 24.730 1.00 63.12 236 GLU A N 1
ATOM 1770 C CA . GLU A 1 236 ? 6.228 8.119 23.555 1.00 63.12 236 GLU A CA 1
ATOM 1771 C C . GLU A 1 236 ? 6.902 7.568 22.292 1.00 63.12 236 GLU A C 1
ATOM 1773 O O . GLU A 1 236 ? 8.111 7.715 22.085 1.00 63.12 236 GLU A O 1
ATOM 1778 N N . GLN A 1 237 ? 6.128 6.892 21.444 1.00 72.81 237 GLN A N 1
ATOM 1779 C CA . GLN A 1 237 ? 6.595 6.531 20.109 1.00 72.81 237 GLN A CA 1
ATOM 1780 C C . GLN A 1 237 ? 6.583 7.770 19.214 1.00 72.81 237 GLN A C 1
ATOM 1782 O O . GLN A 1 237 ? 5.664 8.585 19.269 1.00 72.81 237 GLN A O 1
ATOM 1787 N N . LYS A 1 238 ? 7.600 7.900 18.356 1.00 81.44 238 LYS A N 1
ATOM 1788 C CA . LYS A 1 238 ? 7.674 8.992 17.386 1.00 81.44 238 LYS A CA 1
ATOM 1789 C C . LYS A 1 238 ? 6.491 8.892 16.423 1.00 81.44 238 LYS A C 1
ATOM 1791 O O . LYS A 1 238 ? 6.449 7.995 15.588 1.00 81.44 238 LYS A O 1
ATOM 1796 N N . VAL A 1 239 ? 5.567 9.838 16.525 1.00 84.69 239 VAL A N 1
ATOM 1797 C CA . VAL A 1 239 ? 4.504 10.049 15.542 1.00 84.69 239 VAL A CA 1
ATOM 1798 C C . VAL A 1 239 ? 5.038 10.975 14.454 1.00 84.69 239 VAL A C 1
ATOM 1800 O O . VAL A 1 239 ? 5.784 11.915 14.733 1.00 84.69 239 VAL A O 1
ATOM 1803 N N . SER A 1 240 ? 4.726 10.698 13.194 1.00 86.50 240 SER A N 1
ATOM 1804 C CA . SER A 1 240 ? 5.112 11.560 12.073 1.00 86.50 240 SER A CA 1
ATOM 1805 C C . SER A 1 240 ? 3.930 11.743 11.123 1.00 86.50 240 SER A C 1
ATOM 1807 O O . SER A 1 240 ? 3.222 10.766 10.870 1.00 86.50 240 SER A O 1
ATOM 1809 N N . PRO A 1 241 ? 3.686 12.965 10.617 1.00 87.25 241 PRO A N 1
ATOM 1810 C CA . PRO A 1 241 ? 2.645 13.180 9.623 1.00 87.25 241 PRO A CA 1
ATOM 1811 C C . PRO A 1 241 ? 2.990 12.413 8.346 1.00 87.25 241 PRO A C 1
ATOM 1813 O O . PRO A 1 241 ? 4.165 12.297 7.988 1.00 87.25 241 PRO A O 1
ATOM 1816 N N . LEU A 1 242 ? 1.970 11.892 7.668 1.00 89.81 242 LEU A N 1
ATOM 1817 C CA . LEU A 1 242 ? 2.131 11.391 6.310 1.00 89.81 242 LEU A CA 1
ATOM 1818 C C . LEU A 1 242 ? 2.119 12.556 5.319 1.00 89.81 242 LEU A C 1
ATOM 1820 O O . LEU A 1 242 ? 1.557 13.621 5.578 1.00 89.81 242 LEU A O 1
ATOM 1824 N N . VAL A 1 243 ? 2.730 12.329 4.162 1.00 89.50 243 VAL A N 1
ATOM 1825 C CA . VAL A 1 243 ? 2.710 13.253 3.031 1.00 89.50 243 VAL A CA 1
ATOM 1826 C C . VAL A 1 243 ? 1.844 12.650 1.940 1.00 89.50 243 VAL A C 1
ATOM 1828 O O . VAL A 1 243 ? 2.038 11.494 1.564 1.00 89.50 243 VAL A O 1
ATOM 1831 N N . GLU A 1 244 ? 0.904 13.430 1.419 1.00 90.62 244 GLU A N 1
ATOM 1832 C CA . GLU A 1 244 ? 0.160 13.046 0.227 1.00 90.62 244 GLU A CA 1
ATOM 1833 C C . GLU A 1 244 ? 1.052 13.217 -1.006 1.00 90.62 244 GLU A C 1
ATOM 1835 O O . GLU A 1 244 ? 1.621 14.287 -1.262 1.00 90.62 244 GLU A O 1
ATOM 1840 N N . VAL A 1 245 ? 1.195 12.137 -1.765 1.00 86.19 245 VAL A N 1
ATOM 1841 C CA . VAL A 1 245 ? 1.967 12.100 -3.000 1.00 86.19 245 VAL A CA 1
ATOM 1842 C C . VAL A 1 245 ? 1.086 11.491 -4.073 1.00 86.19 245 VAL A C 1
ATOM 1844 O O . VAL A 1 245 ? 0.802 10.293 -4.047 1.00 86.19 245 VAL A O 1
ATOM 1847 N N . GLU A 1 246 ? 0.637 12.346 -4.995 1.00 84.62 246 GLU A N 1
ATOM 1848 C CA . GLU A 1 246 ? -0.228 11.959 -6.116 1.00 84.62 246 GLU A CA 1
ATOM 1849 C C . GLU A 1 246 ? -1.487 11.196 -5.653 1.00 84.62 246 GLU A C 1
ATOM 1851 O O . GLU A 1 246 ? -1.851 10.162 -6.206 1.00 84.62 246 GLU A O 1
ATOM 1856 N N . GLY A 1 247 ? -2.151 11.690 -4.602 1.00 88.12 247 GLY A N 1
ATOM 1857 C CA . GLY A 1 247 ? -3.410 11.127 -4.101 1.00 88.12 247 GLY A CA 1
ATOM 1858 C C . GLY A 1 247 ? -3.274 9.989 -3.085 1.00 88.12 247 GLY A C 1
ATOM 1859 O O . GLY A 1 247 ? -4.293 9.506 -2.598 1.00 88.12 247 GLY A O 1
ATOM 1860 N N . VAL A 1 248 ? -2.051 9.545 -2.765 1.00 91.94 248 VAL A N 1
ATOM 1861 C CA . VAL A 1 248 ? -1.783 8.465 -1.797 1.00 91.94 248 VAL A CA 1
ATOM 1862 C C . VAL A 1 248 ? -0.861 8.967 -0.683 1.00 91.94 248 VAL A C 1
ATOM 1864 O O . VAL A 1 248 ? 0.166 9.593 -0.947 1.00 91.94 248 VAL A O 1
ATOM 1867 N N . TRP A 1 249 ? -1.201 8.668 0.570 1.00 93.19 249 TRP A N 1
ATOM 1868 C CA . TRP A 1 249 ? -0.447 9.055 1.764 1.00 93.19 249 TRP A CA 1
ATOM 1869 C C . TRP A 1 249 ? 0.741 8.117 2.033 1.00 93.19 249 TRP A C 1
ATOM 1871 O O . TRP A 1 249 ? 0.595 6.893 2.025 1.00 93.19 249 TRP A O 1
ATOM 1881 N N . ARG A 1 250 ? 1.922 8.693 2.292 1.00 89.44 250 ARG A N 1
ATOM 1882 C CA . ARG A 1 250 ? 3.218 7.991 2.426 1.00 89.44 250 ARG A CA 1
ATOM 1883 C C . ARG A 1 250 ? 4.090 8.575 3.532 1.00 89.44 250 ARG A C 1
ATOM 1885 O O . ARG A 1 250 ? 3.862 9.712 3.948 1.00 89.44 250 ARG A O 1
ATOM 1892 N N . SER A 1 251 ? 5.103 7.835 4.004 1.00 82.88 251 SER A N 1
ATOM 1893 C CA . SER A 1 251 ? 5.991 8.350 5.061 1.00 82.88 251 SER A CA 1
ATOM 1894 C C . SER A 1 251 ? 6.882 9.492 4.589 1.00 82.88 251 SER A C 1
ATOM 1896 O O . SER A 1 251 ? 7.175 10.409 5.357 1.00 82.88 251 SER A O 1
ATOM 1898 N N . SER A 1 252 ? 7.297 9.451 3.325 1.00 77.06 252 SER A N 1
ATOM 1899 C CA . SER A 1 252 ? 8.091 10.493 2.691 1.00 77.06 252 SER A CA 1
ATOM 1900 C C . SER A 1 252 ? 7.902 10.464 1.174 1.00 77.06 252 SER A C 1
ATOM 1902 O O . SER A 1 252 ? 7.439 9.479 0.600 1.00 77.06 252 SER A O 1
ATOM 1904 N N . ARG A 1 253 ? 8.288 11.557 0.505 1.00 65.94 253 ARG A N 1
ATOM 1905 C CA . ARG A 1 253 ? 8.396 11.598 -0.966 1.00 65.94 253 ARG A CA 1
ATOM 1906 C C . ARG A 1 253 ? 9.587 10.797 -1.491 1.00 65.94 253 ARG A C 1
ATOM 1908 O O . ARG A 1 253 ? 9.586 10.373 -2.639 1.00 65.94 253 ARG A O 1
ATOM 1915 N N . GLU A 1 254 ? 10.591 10.604 -0.645 1.00 71.19 254 GLU A N 1
ATOM 1916 C CA . GLU A 1 254 ? 11.831 9.893 -0.962 1.00 71.19 254 GLU A CA 1
ATOM 1917 C C . GLU A 1 254 ? 11.596 8.376 -1.084 1.00 71.19 254 GLU A C 1
ATOM 1919 O O . GLU A 1 254 ? 12.399 7.680 -1.694 1.00 71.19 254 GLU A O 1
ATOM 1924 N N . GLU A 1 255 ? 10.460 7.855 -0.601 1.00 70.94 255 GLU A N 1
ATOM 1925 C CA . GLU A 1 255 ? 10.101 6.433 -0.722 1.00 70.94 255 GLU A CA 1
ATOM 1926 C C . GLU A 1 255 ? 10.116 5.896 -2.159 1.00 70.94 255 GLU A C 1
ATOM 1928 O O . GLU A 1 255 ? 10.377 4.711 -2.349 1.00 70.94 255 GLU A O 1
ATOM 1933 N N . PHE A 1 256 ? 9.863 6.732 -3.172 1.00 79.31 256 PHE A N 1
ATOM 1934 C CA . PHE A 1 256 ? 9.850 6.286 -4.570 1.00 79.31 256 PHE A CA 1
ATOM 1935 C C . PHE A 1 256 ? 11.207 5.802 -5.072 1.00 79.31 256 PHE A C 1
ATOM 1937 O O . PHE A 1 256 ? 11.271 4.887 -5.891 1.00 79.31 256 PHE A O 1
ATOM 1944 N N . PHE A 1 257 ? 12.281 6.418 -4.588 1.00 82.75 257 PHE A N 1
ATOM 1945 C CA . PHE A 1 257 ? 13.637 6.178 -5.075 1.00 82.75 257 PHE A CA 1
ATOM 1946 C C . PHE A 1 257 ? 14.587 5.740 -3.947 1.00 82.75 257 PHE A C 1
ATOM 1948 O O . PHE A 1 257 ? 15.768 5.488 -4.176 1.00 82.75 257 PHE A O 1
ATOM 1955 N N . GLY A 1 258 ? 14.077 5.594 -2.720 1.00 77.44 258 GLY A N 1
ATOM 1956 C CA . GLY A 1 258 ? 14.863 5.236 -1.547 1.00 77.44 258 GLY A CA 1
ATOM 1957 C C . GLY A 1 258 ? 15.874 6.328 -1.197 1.00 77.44 258 GLY A C 1
ATOM 1958 O O . GLY A 1 258 ? 15.531 7.498 -1.072 1.00 77.44 258 GLY A O 1
ATOM 1959 N N . ALA A 1 259 ? 17.137 5.938 -1.018 1.00 77.19 259 ALA A N 1
ATOM 1960 C CA . ALA A 1 259 ? 18.228 6.889 -0.795 1.00 77.19 259 ALA A CA 1
ATOM 1961 C C . ALA A 1 259 ? 18.740 7.535 -2.096 1.00 77.19 259 ALA A C 1
ATOM 1963 O O . ALA A 1 259 ? 19.582 8.434 -2.041 1.00 77.19 259 ALA A O 1
ATOM 1964 N N . ASP A 1 260 ? 18.275 7.064 -3.255 1.00 80.75 260 ASP A N 1
ATOM 1965 C CA . ASP A 1 260 ? 18.681 7.595 -4.547 1.00 80.75 260 ASP A CA 1
ATOM 1966 C C . ASP A 1 260 ? 17.787 8.773 -4.958 1.00 80.75 260 ASP A C 1
ATOM 1968 O O . ASP A 1 260 ? 16.597 8.825 -4.659 1.00 80.75 260 ASP A O 1
ATOM 1972 N N . GLY A 1 261 ? 18.358 9.733 -5.685 1.00 87.50 261 GLY A N 1
ATOM 1973 C CA . GLY A 1 261 ? 17.561 10.696 -6.444 1.00 87.50 261 GLY A CA 1
ATOM 1974 C C . GLY A 1 261 ? 16.980 10.054 -7.707 1.00 87.50 261 GLY A C 1
ATOM 1975 O O . GLY A 1 261 ? 17.468 9.019 -8.161 1.00 87.50 261 GLY A O 1
ATOM 1976 N N . ARG A 1 262 ? 15.986 10.704 -8.326 1.00 91.62 262 ARG A N 1
ATOM 1977 C CA . ARG A 1 262 ? 15.336 10.235 -9.564 1.00 91.62 262 ARG A CA 1
ATOM 1978 C C . ARG A 1 262 ? 16.331 9.826 -10.656 1.00 91.62 262 ARG A C 1
ATOM 1980 O O . ARG A 1 262 ? 16.195 8.750 -11.227 1.00 91.62 262 ARG A O 1
ATOM 1987 N N . ASP A 1 263 ? 17.334 10.658 -10.929 1.00 93.94 263 ASP A N 1
ATOM 1988 C CA . ASP A 1 263 ? 18.312 10.397 -11.994 1.00 93.94 263 ASP A CA 1
ATOM 1989 C C . ASP A 1 263 ? 19.165 9.161 -11.682 1.00 93.94 263 ASP A C 1
ATOM 1991 O O . ASP A 1 263 ? 19.305 8.270 -12.517 1.00 93.94 263 ASP A O 1
ATOM 1995 N N . ALA A 1 264 ? 19.653 9.051 -10.442 1.00 92.06 264 ALA A N 1
ATOM 1996 C CA . ALA A 1 264 ? 20.406 7.885 -9.984 1.00 92.06 264 ALA A CA 1
ATOM 1997 C C . ALA A 1 264 ? 19.552 6.606 -10.016 1.00 92.06 264 ALA A C 1
ATOM 1999 O O . ALA A 1 264 ? 20.049 5.533 -10.362 1.00 92.06 264 ALA A O 1
ATOM 2000 N N . PHE A 1 265 ? 18.258 6.715 -9.708 1.00 91.19 265 PHE A N 1
ATOM 2001 C CA . PHE A 1 265 ? 17.318 5.608 -9.840 1.00 91.19 265 PHE A CA 1
ATOM 2002 C C . PHE A 1 265 ? 17.145 5.189 -11.307 1.00 91.19 265 PHE A C 1
ATOM 2004 O O . PHE A 1 265 ? 17.224 4.000 -11.609 1.00 91.19 265 PHE A O 1
ATOM 2011 N N . ILE A 1 266 ? 16.973 6.140 -12.233 1.00 93.69 266 ILE A N 1
ATOM 2012 C CA . ILE A 1 266 ? 16.878 5.871 -13.679 1.00 93.69 266 ILE A CA 1
ATOM 2013 C C . ILE A 1 266 ? 18.135 5.154 -14.185 1.00 93.69 266 ILE A C 1
ATOM 2015 O O . ILE A 1 266 ? 18.035 4.163 -14.910 1.00 93.69 266 ILE A O 1
ATOM 2019 N N . GLU A 1 267 ? 19.319 5.611 -13.782 1.00 93.50 267 GLU A N 1
ATOM 2020 C CA . GLU A 1 267 ? 20.585 4.999 -14.192 1.00 93.50 267 GLU A CA 1
ATOM 2021 C C . GLU A 1 267 ? 20.710 3.533 -13.757 1.00 93.50 267 GLU A C 1
ATOM 2023 O O . GLU A 1 267 ? 21.264 2.715 -14.500 1.00 93.50 267 GLU A O 1
ATOM 2028 N N . LYS A 1 268 ? 20.196 3.198 -12.568 1.00 90.56 268 LYS A N 1
ATOM 2029 C CA . LYS A 1 268 ? 20.288 1.855 -11.978 1.00 90.56 268 LYS A CA 1
ATOM 2030 C C . LYS A 1 268 ? 19.159 0.921 -12.412 1.00 90.56 268 LYS A C 1
ATOM 2032 O O . LYS A 1 268 ? 19.408 -0.263 -12.634 1.00 90.56 268 LYS A O 1
ATOM 2037 N N . HIS A 1 269 ? 17.937 1.437 -12.517 1.00 89.69 269 HIS A N 1
ATOM 2038 C CA . HIS A 1 269 ? 16.712 0.633 -12.594 1.00 89.69 269 HIS A CA 1
ATOM 2039 C C . HIS A 1 269 ? 15.921 0.817 -13.889 1.00 89.69 269 HIS A C 1
ATOM 2041 O O . HIS A 1 269 ? 14.928 0.123 -14.089 1.00 89.69 269 HIS A O 1
ATOM 2047 N N . VAL A 1 270 ? 16.347 1.696 -14.798 1.00 92.50 270 VAL A N 1
ATOM 2048 C CA . VAL A 1 270 ? 15.723 1.845 -16.120 1.00 92.50 270 VAL A CA 1
ATOM 2049 C C . VAL A 1 270 ? 16.694 1.401 -17.210 1.00 92.50 270 VAL A C 1
ATOM 2051 O O . VAL A 1 270 ? 17.887 1.707 -17.179 1.00 92.50 270 VAL A O 1
ATOM 2054 N N . ALA A 1 271 ? 16.183 0.671 -18.199 1.00 93.06 271 ALA A N 1
ATOM 2055 C CA . ALA A 1 271 ? 16.955 0.144 -19.308 1.00 93.06 271 ALA A CA 1
ATOM 2056 C C . ALA A 1 271 ? 17.644 1.277 -20.085 1.00 93.06 271 ALA A C 1
ATOM 2058 O O . ALA A 1 271 ? 17.020 2.262 -20.482 1.00 93.06 271 ALA A O 1
ATOM 2059 N N . LYS A 1 272 ? 18.947 1.117 -20.348 1.00 95.75 272 LYS A N 1
ATOM 2060 C CA . LYS A 1 272 ? 19.799 2.160 -20.954 1.00 95.75 272 LYS A CA 1
ATOM 2061 C C . LYS A 1 272 ? 19.294 2.691 -22.295 1.00 95.75 272 LYS A C 1
ATOM 2063 O O . LYS A 1 272 ? 19.535 3.844 -22.635 1.00 95.75 272 LYS A O 1
ATOM 2068 N N . ASN A 1 273 ? 18.604 1.861 -23.072 1.00 95.00 273 ASN A N 1
ATOM 2069 C CA . ASN A 1 273 ? 18.018 2.269 -24.349 1.00 95.00 273 ASN A CA 1
ATOM 2070 C C . ASN A 1 273 ? 16.869 3.281 -24.190 1.00 95.00 273 ASN A C 1
ATOM 2072 O O . ASN A 1 273 ? 16.579 3.989 -25.149 1.00 95.00 273 ASN A O 1
ATOM 2076 N N . LEU A 1 274 ? 16.255 3.380 -23.007 1.00 95.94 274 LEU A N 1
ATOM 2077 C CA . LEU A 1 274 ? 15.194 4.342 -22.693 1.00 95.94 274 LEU A CA 1
ATOM 2078 C C . LEU A 1 274 ? 15.728 5.667 -22.131 1.00 95.94 274 LEU A C 1
ATOM 2080 O O . LEU A 1 274 ? 14.980 6.634 -22.063 1.00 95.94 274 LEU A O 1
ATOM 2084 N N . HIS A 1 275 ? 17.010 5.764 -21.759 1.00 96.38 275 HIS A N 1
ATOM 2085 C CA . HIS A 1 275 ? 17.569 6.979 -21.136 1.00 96.38 275 HIS A CA 1
ATOM 2086 C C . HIS A 1 275 ? 17.504 8.213 -22.046 1.00 96.38 275 HIS A C 1
ATOM 2088 O O . HIS A 1 275 ? 17.404 9.336 -21.562 1.00 96.38 275 HIS A O 1
ATOM 2094 N N . ASN A 1 276 ? 17.508 8.008 -23.364 1.00 94.38 276 ASN A N 1
ATOM 2095 C CA . ASN A 1 276 ? 17.357 9.080 -24.351 1.00 94.38 276 ASN A CA 1
ATOM 2096 C C . ASN A 1 276 ? 15.906 9.264 -24.829 1.00 94.38 276 ASN A C 1
ATOM 2098 O O . ASN A 1 276 ? 15.663 10.103 -25.695 1.00 94.38 276 ASN A O 1
ATOM 2102 N N . ASP A 1 277 ? 14.950 8.486 -24.313 1.00 94.12 277 ASP A N 1
ATOM 2103 C CA . ASP A 1 277 ? 13.543 8.591 -24.692 1.00 94.12 277 ASP A CA 1
ATOM 2104 C C . ASP A 1 277 ? 12.895 9.805 -23.995 1.00 94.12 277 ASP A C 1
ATOM 2106 O O . ASP A 1 277 ? 12.824 9.842 -22.763 1.00 94.12 277 ASP A O 1
ATOM 2110 N N . PRO A 1 278 ? 12.377 10.805 -24.736 1.00 93.00 278 PRO A N 1
ATOM 2111 C CA . PRO A 1 278 ? 11.699 11.953 -24.139 1.00 93.00 278 PRO A CA 1
ATOM 2112 C C . PRO A 1 278 ? 10.477 11.586 -23.286 1.00 93.00 278 PRO A C 1
ATOM 2114 O O . PRO A 1 278 ? 10.083 12.379 -22.431 1.00 93.00 278 PRO A O 1
ATOM 2117 N N . GLN A 1 279 ? 9.847 10.431 -23.522 1.00 93.88 279 GLN A N 1
ATOM 2118 C CA . GLN A 1 279 ? 8.687 9.981 -22.754 1.00 93.88 279 GLN A CA 1
ATOM 2119 C C . GLN A 1 279 ? 9.066 9.637 -21.313 1.00 93.88 279 GLN A C 1
ATOM 2121 O O . GLN A 1 279 ? 8.360 10.066 -20.401 1.00 93.88 279 GLN A O 1
ATOM 2126 N N . LEU A 1 280 ? 10.210 8.974 -21.095 1.00 94.19 280 LEU A N 1
ATOM 2127 C CA . LEU A 1 280 ? 10.722 8.631 -19.762 1.00 94.19 280 LEU A CA 1
ATOM 2128 C C . LEU A 1 280 ? 10.819 9.871 -18.863 1.00 94.19 280 LEU A C 1
ATOM 2130 O O . LEU A 1 280 ? 10.357 9.881 -17.722 1.00 94.19 280 LEU A O 1
ATOM 2134 N N . TRP A 1 281 ? 11.365 10.958 -19.401 1.00 92.69 281 TRP A N 1
ATOM 2135 C CA . TRP A 1 281 ? 11.564 12.207 -18.665 1.00 92.69 281 TRP A CA 1
ATOM 2136 C C . TRP A 1 281 ? 10.266 12.981 -18.398 1.00 92.69 281 TRP A C 1
ATOM 2138 O O . TRP A 1 281 ? 10.247 13.873 -17.555 1.00 92.69 281 TRP A O 1
ATOM 2148 N N . ARG A 1 282 ? 9.164 12.630 -19.074 1.00 91.25 282 ARG A N 1
ATOM 2149 C CA . ARG A 1 282 ? 7.820 13.194 -18.845 1.00 91.25 282 ARG A CA 1
ATOM 2150 C C . ARG A 1 282 ? 6.980 12.373 -17.863 1.00 91.25 282 ARG A C 1
ATOM 2152 O O . ARG A 1 282 ? 5.878 12.797 -17.489 1.00 91.25 282 ARG A O 1
ATOM 2159 N N . LEU A 1 283 ? 7.447 11.193 -17.463 1.00 91.38 283 LEU A N 1
ATOM 2160 C CA . LEU A 1 283 ? 6.782 10.386 -16.443 1.00 91.38 283 LEU A CA 1
ATOM 2161 C C . LEU A 1 283 ? 6.836 11.101 -15.088 1.00 91.38 283 LEU A C 1
ATOM 2163 O O . LEU A 1 283 ? 7.789 11.823 -14.794 1.00 91.38 283 LEU A O 1
ATOM 2167 N N . SER A 1 284 ? 5.803 10.936 -14.264 1.00 90.25 284 SER A N 1
ATOM 2168 C CA . SER A 1 284 ? 5.873 11.412 -12.878 1.00 90.25 284 SER A CA 1
ATOM 2169 C C . SER A 1 284 ? 6.789 10.519 -12.038 1.00 90.25 284 SER A C 1
ATOM 2171 O O . SER A 1 284 ? 7.277 9.499 -12.528 1.00 90.25 284 SER A O 1
ATOM 2173 N N . ASP A 1 285 ? 7.061 10.900 -10.792 1.00 89.06 285 ASP A N 1
ATOM 2174 C CA . ASP A 1 285 ? 7.952 10.112 -9.938 1.00 89.06 285 ASP A CA 1
ATOM 2175 C C . ASP A 1 285 ? 7.375 8.722 -9.635 1.00 89.06 285 ASP A C 1
ATOM 2177 O O . ASP A 1 285 ? 8.101 7.738 -9.760 1.00 89.06 285 ASP A O 1
ATOM 2181 N N . ALA A 1 286 ? 6.066 8.602 -9.370 1.00 87.19 286 ALA A N 1
ATOM 2182 C CA . ALA A 1 286 ? 5.421 7.296 -9.223 1.00 87.19 286 ALA A CA 1
ATOM 2183 C C . ALA A 1 286 ? 5.519 6.443 -10.483 1.00 87.19 286 ALA A C 1
ATOM 2185 O O . ALA A 1 286 ? 5.738 5.235 -10.396 1.00 87.19 286 ALA A O 1
ATOM 2186 N N . ALA A 1 287 ? 5.355 7.059 -11.652 1.00 89.88 287 ALA A N 1
ATOM 2187 C CA . ALA A 1 287 ? 5.444 6.380 -12.935 1.00 89.88 287 ALA A CA 1
ATOM 2188 C C . ALA A 1 287 ? 6.872 5.866 -13.201 1.00 89.88 287 ALA A C 1
ATOM 2190 O O . ALA A 1 287 ? 7.038 4.707 -13.575 1.00 89.88 287 ALA A O 1
ATOM 2191 N N . VAL A 1 288 ? 7.909 6.665 -12.911 1.00 91.06 288 VAL A N 1
ATOM 2192 C CA . VAL A 1 288 ? 9.315 6.222 -13.000 1.00 91.06 288 VAL A CA 1
ATOM 2193 C C . VAL A 1 288 ? 9.635 5.132 -11.982 1.00 91.06 288 VAL A C 1
ATOM 2195 O O . VAL A 1 288 ? 10.241 4.127 -12.346 1.00 91.06 288 VAL A O 1
ATOM 2198 N N . ALA A 1 289 ? 9.214 5.292 -10.727 1.00 88.00 289 ALA A N 1
ATOM 2199 C CA . ALA A 1 289 ? 9.425 4.281 -9.696 1.00 88.00 289 ALA A CA 1
ATOM 2200 C C . ALA A 1 289 ? 8.746 2.956 -10.073 1.00 88.00 289 ALA A C 1
ATOM 2202 O O . ALA A 1 289 ? 9.362 1.896 -9.993 1.00 88.00 289 ALA A O 1
ATOM 2203 N N . SER A 1 290 ? 7.509 3.025 -10.578 1.00 87.06 290 SER A N 1
ATOM 2204 C CA . SER A 1 290 ? 6.771 1.854 -11.066 1.00 87.06 290 SER A CA 1
ATOM 2205 C C . SER A 1 290 ? 7.465 1.219 -12.263 1.00 87.06 290 SER A C 1
ATOM 2207 O O . SER A 1 290 ? 7.604 0.002 -12.294 1.00 87.06 290 SER A O 1
ATOM 2209 N N . LEU A 1 291 ? 7.953 2.021 -13.217 1.00 89.19 291 LEU A N 1
ATOM 2210 C CA . LEU A 1 291 ? 8.723 1.541 -14.365 1.00 89.19 291 LEU A CA 1
ATOM 2211 C C . LEU A 1 291 ? 9.975 0.771 -13.924 1.00 89.19 291 LEU A C 1
ATOM 2213 O O . LEU A 1 291 ? 10.264 -0.289 -14.476 1.00 89.19 291 LEU A O 1
ATOM 2217 N N . GLY A 1 292 ? 10.680 1.268 -12.905 1.00 87.50 292 GLY A N 1
ATOM 2218 C CA . GLY A 1 292 ? 11.855 0.608 -12.334 1.00 87.50 292 GLY A CA 1
ATOM 2219 C C . GLY A 1 292 ? 11.573 -0.773 -11.732 1.00 87.50 292 GLY A C 1
ATOM 2220 O O . GLY A 1 292 ? 12.493 -1.579 -11.633 1.00 87.50 292 GLY A O 1
ATOM 2221 N N . CYS A 1 293 ? 10.317 -1.088 -11.391 1.00 81.44 293 CYS A N 1
ATOM 2222 C CA . CYS A 1 293 ? 9.922 -2.433 -10.961 1.00 81.44 293 CYS A CA 1
ATOM 2223 C C . CYS A 1 293 ? 9.795 -3.431 -12.114 1.00 81.44 293 CYS A C 1
ATOM 2225 O O . CYS A 1 293 ? 9.807 -4.639 -11.876 1.00 81.44 293 CYS A O 1
ATOM 2227 N N . TRP A 1 294 ? 9.616 -2.964 -13.351 1.00 81.88 294 TRP A N 1
ATOM 2228 C CA . TRP A 1 294 ? 9.440 -3.855 -14.493 1.00 81.88 294 TRP A CA 1
ATOM 2229 C C . TRP A 1 294 ? 10.778 -4.445 -14.945 1.00 81.88 294 TRP A C 1
ATOM 2231 O O . TRP A 1 294 ? 11.792 -3.741 -14.948 1.00 81.88 294 TRP A O 1
ATOM 2241 N N . PRO A 1 295 ? 10.796 -5.705 -15.422 1.00 83.12 295 PRO A N 1
ATOM 2242 C CA . PRO A 1 295 ? 11.960 -6.246 -16.112 1.00 83.12 295 PRO A CA 1
ATOM 2243 C C . PRO A 1 295 ? 12.377 -5.338 -17.275 1.00 83.12 295 PRO A C 1
ATOM 2245 O O . PRO A 1 295 ? 11.526 -4.876 -18.035 1.00 83.12 295 PRO A O 1
ATOM 2248 N N . PHE A 1 296 ? 13.683 -5.135 -17.479 1.00 87.44 296 PHE A N 1
ATOM 2249 C CA . PHE A 1 296 ? 14.203 -4.234 -18.524 1.00 87.44 296 PHE A CA 1
ATOM 2250 C C . PHE A 1 296 ? 13.638 -4.511 -19.927 1.00 87.44 296 PHE A C 1
ATOM 2252 O O . PHE A 1 296 ? 13.430 -3.578 -20.697 1.00 87.44 296 PHE A O 1
ATOM 2259 N N . ALA A 1 297 ? 13.358 -5.777 -20.255 1.00 86.44 297 ALA A N 1
ATOM 2260 C CA . ALA A 1 297 ? 12.775 -6.165 -21.541 1.00 86.44 297 ALA A CA 1
ATOM 2261 C C . ALA A 1 297 ? 11.333 -5.654 -21.749 1.00 86.44 297 ALA A C 1
ATOM 2263 O O . ALA A 1 297 ? 10.905 -5.478 -22.888 1.00 86.44 297 ALA A O 1
ATOM 2264 N N . GLU A 1 298 ? 10.597 -5.394 -20.667 1.00 86.62 298 GLU A N 1
ATOM 2265 C CA . GLU A 1 298 ? 9.195 -4.963 -20.696 1.00 86.62 298 GLU A CA 1
ATOM 2266 C C . GLU A 1 298 ? 9.038 -3.445 -20.514 1.00 86.62 298 GLU A C 1
ATOM 2268 O O . GLU A 1 298 ? 8.028 -2.872 -20.923 1.00 86.62 298 GLU A O 1
ATOM 2273 N N . GLN A 1 299 ? 10.061 -2.761 -19.991 1.00 89.88 299 GLN A N 1
ATOM 2274 C CA . GLN A 1 299 ? 10.010 -1.324 -19.700 1.00 89.88 299 GLN A CA 1
ATOM 2275 C C . GLN A 1 299 ? 9.673 -0.456 -20.922 1.00 89.88 299 GLN A C 1
ATOM 2277 O O . GLN A 1 299 ? 8.958 0.529 -20.790 1.00 89.88 299 GLN A O 1
ATOM 2282 N N . ALA A 1 300 ? 10.125 -0.817 -22.127 1.00 91.81 300 ALA A N 1
ATOM 2283 C CA . ALA A 1 300 ? 9.815 -0.039 -23.332 1.00 91.81 300 ALA A CA 1
ATOM 2284 C C . ALA A 1 300 ? 8.312 -0.044 -23.676 1.00 91.81 300 ALA A C 1
ATOM 2286 O O . ALA A 1 300 ? 7.756 0.978 -24.090 1.00 91.81 300 ALA A O 1
ATOM 2287 N N . LYS A 1 301 ? 7.644 -1.189 -23.478 1.00 90.06 301 LYS A N 1
ATOM 2288 C CA . LYS A 1 301 ? 6.191 -1.300 -23.664 1.00 90.06 301 LYS A CA 1
ATOM 2289 C C . LYS A 1 301 ? 5.464 -0.484 -22.601 1.00 90.06 301 LYS A C 1
ATOM 2291 O O . LYS A 1 301 ? 4.519 0.230 -22.917 1.00 90.06 301 LYS A O 1
ATOM 2296 N N . GLU A 1 302 ? 5.950 -0.552 -21.366 1.00 88.44 302 GLU A N 1
ATOM 2297 C CA . GLU A 1 302 ? 5.339 0.140 -20.237 1.00 88.44 302 GLU A CA 1
ATOM 2298 C C . GLU A 1 302 ? 5.463 1.668 -20.338 1.00 88.44 302 GLU A C 1
ATOM 2300 O O . GLU A 1 302 ? 4.480 2.370 -20.117 1.00 88.44 302 GLU A O 1
ATOM 2305 N N . VAL A 1 303 ? 6.616 2.200 -20.766 1.00 92.06 303 VAL A N 1
ATOM 2306 C CA . VAL A 1 303 ? 6.771 3.639 -21.063 1.00 92.06 303 VAL A CA 1
ATOM 2307 C C . VAL A 1 303 ? 5.733 4.098 -22.087 1.00 92.06 303 VAL A C 1
ATOM 2309 O O . VAL A 1 303 ? 5.078 5.119 -21.878 1.00 92.06 303 VAL A O 1
ATOM 2312 N N . SER A 1 304 ? 5.542 3.317 -23.156 1.00 88.75 304 SER A N 1
ATOM 2313 C CA . SER A 1 304 ? 4.566 3.631 -24.206 1.00 88.75 304 SER A CA 1
ATOM 2314 C C . SER A 1 304 ? 3.137 3.643 -23.649 1.00 88.75 304 SER A C 1
ATOM 2316 O O . SER A 1 304 ? 2.409 4.617 -23.841 1.00 88.75 304 SER A O 1
ATOM 2318 N N . ARG A 1 305 ? 2.764 2.613 -22.872 1.00 86.75 305 ARG A N 1
ATOM 2319 C CA . ARG A 1 305 ? 1.451 2.504 -22.213 1.00 86.75 305 ARG A CA 1
ATOM 2320 C C . ARG A 1 305 ? 1.172 3.704 -21.304 1.00 86.75 305 ARG A C 1
ATOM 2322 O O . ARG A 1 305 ? 0.118 4.327 -21.401 1.00 86.75 305 ARG A O 1
ATOM 2329 N N . GLN A 1 306 ? 2.123 4.062 -20.442 1.00 83.69 306 GLN A N 1
ATOM 2330 C CA . GLN A 1 306 ? 1.979 5.191 -19.517 1.00 83.69 306 GLN A CA 1
ATOM 2331 C C . GLN A 1 306 ? 1.921 6.545 -20.247 1.00 83.69 306 GLN A C 1
ATOM 2333 O O . GLN A 1 306 ? 1.224 7.465 -19.807 1.00 83.69 306 GLN A O 1
ATOM 2338 N N . GLY A 1 307 ? 2.627 6.673 -21.376 1.00 77.69 307 GLY A N 1
ATOM 2339 C CA . GLY A 1 307 ? 2.576 7.850 -22.242 1.00 77.69 307 GLY A CA 1
ATOM 2340 C C . GLY A 1 307 ? 1.199 8.076 -22.877 1.00 77.69 307 GLY A C 1
ATOM 2341 O O . GLY A 1 307 ? 0.743 9.219 -22.959 1.00 77.69 307 GLY A O 1
ATOM 2342 N N . GLU A 1 308 ? 0.513 7.001 -23.271 1.00 75.50 308 GLU A N 1
ATOM 2343 C CA . GLU A 1 308 ? -0.831 7.043 -23.865 1.00 75.50 308 GLU A CA 1
ATOM 2344 C C . GLU A 1 308 ? -1.917 7.413 -22.839 1.00 75.50 308 GLU A C 1
ATOM 2346 O O . GLU A 1 308 ? -2.777 8.250 -23.125 1.00 75.50 308 GLU A O 1
ATOM 2351 N N . VAL A 1 309 ? -1.844 6.872 -21.614 1.00 63.88 309 VAL A N 1
ATOM 2352 C CA . VAL A 1 309 ? -2.817 7.158 -20.537 1.00 63.88 309 VAL A CA 1
ATOM 2353 C C . VAL A 1 309 ? -2.852 8.649 -20.186 1.00 63.88 309 VAL A C 1
ATOM 2355 O O . VAL A 1 309 ? -3.929 9.223 -20.007 1.00 63.88 309 VAL A O 1
ATOM 2358 N N . LYS A 1 310 ? -1.692 9.324 -20.162 1.00 58.06 310 LYS A N 1
ATOM 2359 C CA . LYS A 1 310 ? -1.651 10.777 -19.932 1.00 58.06 310 LYS A CA 1
ATOM 2360 C C . LYS A 1 310 ? -2.372 11.549 -21.036 1.00 58.06 310 LYS A C 1
ATOM 2362 O O . LYS A 1 310 ? -3.105 12.476 -20.723 1.00 58.06 310 LYS A O 1
ATOM 2367 N N . GLN A 1 311 ? -2.228 11.176 -22.306 1.00 55.66 311 GLN A N 1
ATOM 2368 C CA . GLN A 1 311 ? -2.911 11.901 -23.386 1.00 55.66 311 GLN A CA 1
ATOM 2369 C C . GLN A 1 311 ? -4.438 11.801 -23.281 1.00 55.66 311 GLN A C 1
ATOM 2371 O O . GLN A 1 311 ? -5.132 12.758 -23.617 1.00 55.66 311 GLN A O 1
ATOM 2376 N N . HIS A 1 312 ? -4.966 10.689 -22.764 1.00 46.69 312 HIS A N 1
ATOM 2377 C CA . HIS A 1 312 ? -6.408 10.505 -22.613 1.00 46.69 312 HIS A CA 1
ATOM 2378 C C . HIS A 1 312 ? -7.007 11.348 -21.472 1.00 46.69 312 HIS A C 1
ATOM 2380 O O . HIS A 1 312 ? -8.059 11.958 -21.651 1.00 46.69 312 HIS A O 1
ATOM 2386 N N . ASN A 1 313 ? -6.310 11.466 -20.335 1.00 48.03 313 ASN A N 1
ATOM 2387 C CA . ASN A 1 313 ? -6.795 12.251 -19.190 1.00 48.03 313 ASN A CA 1
ATOM 2388 C C . ASN A 1 313 ? -6.749 13.772 -19.433 1.00 48.03 313 ASN A C 1
ATOM 2390 O O . ASN A 1 313 ? -7.644 14.485 -18.990 1.00 48.03 313 ASN A O 1
ATOM 2394 N N . TRP A 1 314 ? -5.783 14.273 -20.214 1.00 39.34 314 TRP A N 1
ATOM 2395 C CA . TRP A 1 314 ? -5.712 15.702 -20.569 1.00 39.34 314 TRP A CA 1
ATOM 2396 C C . TRP A 1 314 ? -6.913 16.186 -21.395 1.00 39.34 314 TRP A C 1
ATOM 2398 O O . TRP A 1 314 ? -7.264 17.362 -21.344 1.00 39.34 314 TRP A O 1
ATOM 2408 N N . HIS A 1 315 ? -7.558 15.297 -22.154 1.00 38.81 315 HIS A N 1
ATOM 2409 C CA . HIS A 1 315 ? -8.757 15.641 -22.918 1.00 38.81 315 HIS A CA 1
ATOM 2410 C C . HIS A 1 315 ? -10.035 15.666 -22.070 1.00 38.81 315 HIS A C 1
ATOM 2412 O O . HIS A 1 315 ? -10.997 16.315 -22.471 1.00 38.81 315 HIS A O 1
ATOM 2418 N N . LEU A 1 316 ? -10.044 15.001 -20.911 1.00 41.31 316 LEU A N 1
ATOM 2419 C CA . LEU A 1 316 ? -11.196 14.951 -20.007 1.00 41.31 316 LEU A CA 1
ATOM 2420 C C . LEU A 1 316 ? -11.229 16.122 -19.013 1.00 41.31 316 LEU A C 1
ATOM 2422 O O . LEU A 1 316 ? -12.305 16.490 -18.565 1.00 41.31 316 LEU A O 1
ATOM 2426 N N . GLU A 1 317 ? -10.088 16.742 -18.701 1.00 37.41 317 GLU A N 1
ATOM 2427 C CA . GLU A 1 317 ? -10.020 17.916 -17.808 1.00 37.41 317 GLU A CA 1
ATOM 2428 C C . GLU A 1 317 ? -10.292 19.260 -18.517 1.00 37.41 317 GLU A C 1
ATOM 2430 O O . GLU A 1 317 ? -10.377 20.302 -17.869 1.00 37.41 317 GLU A O 1
ATOM 2435 N N . LEU A 1 318 ? -10.427 19.257 -19.849 1.00 41.56 318 LEU A N 1
ATOM 2436 C CA . LEU A 1 318 ? -10.649 20.455 -20.673 1.00 41.56 318 LEU A CA 1
ATOM 2437 C C . LEU A 1 318 ? -12.050 20.527 -21.314 1.00 41.56 318 LEU A C 1
ATOM 2439 O O . LEU A 1 318 ? -12.276 21.393 -22.163 1.00 41.56 318 LEU A O 1
ATOM 2443 N N . GLY A 1 319 ? -12.973 19.636 -20.935 1.00 36.22 319 GLY A N 1
ATOM 2444 C CA . GLY A 1 319 ? -14.372 19.610 -21.392 1.00 36.22 319 GLY A CA 1
ATOM 2445 C C . GLY A 1 319 ? -15.352 19.759 -20.241 1.00 36.22 319 GLY A C 1
ATOM 2446 O O . GLY A 1 319 ? -16.407 20.391 -20.471 1.00 36.22 319 GLY A O 1
#

pLDDT: mean 74.69, std 16.42, range [35.16, 96.38]

Organism: NCBI:txid2562237